Protein AF-S7MKA2-F1 (afdb_monomer_lite)

Sequence (373 aa):
MCNNECDASTPELAHPPELMFDFEGRHPSTFWQSATWKDYPKPLQVNITLSWSKTIELTDNIVITFESGRPDQMILEKSLDYGRTWQPYQYYATDCLDAFHMDPKSVKDLSQHTVLEIICTEEYSTGYMTNSKIIHFEIKDRFAFFAGPWLRNMASLYGQLDTTKKLRDFFTVTDLRIRLLRPAVGEIFVDELHLARYFYAISDIKVHGRCKCNLHATVCVYDNSKLTCECEHNTTGPDCGKCKKNYQGRPWSPGSYLPIPKGTANTCIPSISSIGNTPTTCSFQALRVAFARAFESRQGTPGSKRRQRVEVAVAIGLSDVSEMDGWKVVLGGWVCFCVGVSGVLHGSLTVLLTGHLILPPSPHASSPSISRC

Structure (mmCIF, N/CA/C/O backbone):
data_AF-S7MKA2-F1
#
_entry.id   AF-S7MKA2-F1
#
loop_
_atom_site.group_PDB
_atom_site.id
_atom_site.type_symbol
_atom_site.label_atom_id
_atom_site.label_alt_id
_atom_site.label_comp_id
_atom_site.label_asym_id
_atom_site.label_entity_id
_atom_site.label_seq_id
_atom_site.pdbx_PDB_ins_code
_atom_site.Cartn_x
_atom_site.Cartn_y
_atom_site.Cartn_z
_atom_site.occupancy
_atom_site.B_iso_or_equiv
_atom_site.auth_seq_id
_atom_site.auth_comp_id
_atom_site.auth_asym_id
_atom_site.auth_atom_id
_atom_site.pdbx_PDB_model_num
ATOM 1 N N . MET A 1 1 ? -24.326 8.598 27.299 1.00 34.44 1 MET A N 1
ATOM 2 C CA . MET A 1 1 ? -25.358 8.746 26.251 1.00 34.44 1 MET A CA 1
ATOM 3 C C . MET A 1 1 ? -24.683 8.546 24.905 1.00 34.44 1 MET A C 1
ATOM 5 O O . MET A 1 1 ? -23.840 9.357 24.549 1.00 34.44 1 MET A O 1
ATOM 9 N N . CYS A 1 2 ? -24.990 7.450 24.210 1.00 58.66 2 CYS A N 1
ATOM 10 C CA . CYS A 1 2 ? -24.608 7.218 22.815 1.00 58.66 2 CYS A CA 1
ATOM 11 C C . CYS A 1 2 ? -25.806 7.644 21.955 1.00 58.66 2 CYS A C 1
ATOM 13 O O . CYS A 1 2 ? -26.680 6.827 21.695 1.00 58.66 2 CYS A O 1
ATOM 15 N N . ASN A 1 3 ? -25.900 8.934 21.618 1.00 65.62 3 ASN A N 1
ATOM 16 C CA . ASN A 1 3 ? -27.050 9.500 20.890 1.00 65.62 3 ASN A CA 1
ATOM 17 C C . ASN A 1 3 ? -26.818 9.619 19.376 1.00 65.62 3 ASN A C 1
ATOM 19 O O . ASN A 1 3 ? -27.680 10.135 18.674 1.00 65.62 3 ASN A O 1
ATOM 23 N N . ASN A 1 4 ? -25.661 9.180 18.883 1.00 80.44 4 ASN A N 1
ATOM 24 C CA . ASN A 1 4 ? -25.333 9.261 17.466 1.00 80.44 4 ASN A CA 1
ATOM 25 C C . ASN A 1 4 ? -25.776 7.963 16.784 1.00 80.44 4 ASN A C 1
ATOM 27 O O . ASN A 1 4 ? -25.440 6.872 17.250 1.00 80.44 4 ASN A O 1
ATOM 31 N N . GLU A 1 5 ? -26.526 8.097 15.697 1.00 90.25 5 GLU A N 1
ATOM 32 C CA . GLU A 1 5 ? -27.056 6.998 14.892 1.00 90.25 5 GLU A CA 1
ATOM 33 C C . GLU A 1 5 ? -26.375 6.981 13.519 1.00 90.25 5 GLU A C 1
ATOM 35 O O . GLU A 1 5 ? -25.994 8.028 13.001 1.00 90.25 5 GLU A O 1
ATOM 40 N N . CYS A 1 6 ? -26.207 5.787 12.947 1.00 93.06 6 CYS A N 1
ATOM 41 C CA . CYS A 1 6 ? -25.723 5.593 11.583 1.00 93.06 6 CYS A CA 1
ATOM 42 C C . CYS A 1 6 ? -26.858 4.982 10.761 1.00 93.06 6 CYS A C 1
ATOM 44 O O . CYS A 1 6 ? -27.325 3.884 11.076 1.00 93.06 6 CYS A O 1
ATOM 46 N N . ASP A 1 7 ? -27.287 5.693 9.722 1.00 94.56 7 ASP A N 1
ATOM 47 C CA . ASP A 1 7 ? -28.381 5.292 8.841 1.00 94.56 7 ASP A CA 1
ATOM 48 C C . ASP A 1 7 ? -27.967 5.480 7.380 1.00 94.56 7 ASP A C 1
ATOM 50 O O . ASP A 1 7 ? -27.780 6.594 6.900 1.00 94.56 7 ASP A O 1
ATOM 54 N N . ALA A 1 8 ? -27.851 4.366 6.655 1.00 95.00 8 ALA A N 1
ATOM 55 C CA . ALA A 1 8 ? -27.455 4.359 5.251 1.00 95.00 8 ALA A CA 1
ATOM 56 C C . ALA A 1 8 ? -28.490 5.014 4.318 1.00 95.00 8 ALA A C 1
ATOM 58 O O . ALA A 1 8 ? -28.147 5.364 3.189 1.00 95.00 8 ALA A O 1
ATOM 59 N N . SER A 1 9 ? -29.746 5.162 4.755 1.00 96.00 9 SER A N 1
ATOM 60 C CA . SER A 1 9 ? -30.802 5.804 3.965 1.00 96.00 9 SER A CA 1
ATOM 61 C C . SER A 1 9 ? -30.798 7.331 4.078 1.00 96.00 9 SER A C 1
ATOM 63 O O . SER A 1 9 ? -31.305 8.011 3.183 1.00 96.00 9 SER A O 1
ATOM 65 N N . THR A 1 10 ? -30.168 7.866 5.127 1.00 95.00 10 THR A N 1
ATOM 66 C CA . THR A 1 10 ? -30.084 9.299 5.410 1.00 95.00 10 THR A CA 1
ATOM 67 C C . THR A 1 10 ? -28.660 9.793 5.128 1.00 95.00 10 THR A C 1
ATOM 69 O O . THR A 1 10 ? -27.759 9.495 5.908 1.00 95.00 10 THR A O 1
ATOM 72 N N . PRO A 1 11 ? -28.411 10.578 4.059 1.00 91.56 11 PRO A N 1
ATOM 73 C CA . PRO A 1 11 ? -27.053 10.964 3.651 1.00 91.56 11 PRO A CA 1
ATOM 74 C C . PRO A 1 11 ? -26.203 11.640 4.738 1.00 91.56 11 PRO A C 1
ATOM 76 O O . PRO A 1 11 ? -24.989 11.486 4.741 1.00 91.56 11 PRO A O 1
ATOM 79 N N . GLU A 1 12 ? -26.831 12.369 5.663 1.00 89.25 12 GLU A N 1
ATOM 80 C CA . GLU A 1 12 ? -26.162 13.062 6.777 1.00 89.25 12 GLU A CA 1
ATOM 81 C C . GLU A 1 12 ? -25.710 12.117 7.907 1.00 89.25 12 GLU A C 1
ATOM 83 O O . GLU A 1 12 ? -24.854 12.486 8.706 1.00 89.25 12 GLU A O 1
ATOM 88 N N . LEU A 1 13 ? -26.276 10.907 7.967 1.00 92.69 13 LEU A N 1
ATOM 89 C CA . LEU A 1 13 ? -25.974 9.861 8.953 1.00 92.69 13 LEU A CA 1
ATOM 90 C C . LEU A 1 13 ? -25.264 8.653 8.318 1.00 92.69 13 LEU A C 1
ATOM 92 O O . LEU A 1 13 ? -24.961 7.672 9.001 1.00 92.69 13 LEU A O 1
ATOM 96 N N . ALA A 1 14 ? -25.039 8.692 7.004 1.00 94.81 14 ALA A N 1
ATOM 97 C CA . ALA A 1 14 ? -24.421 7.614 6.257 1.00 94.81 14 ALA A CA 1
ATOM 98 C C . ALA A 1 14 ? -22.892 7.732 6.302 1.00 94.81 14 ALA A C 1
ATOM 100 O O . ALA A 1 14 ? -22.321 8.787 6.031 1.00 94.81 14 ALA A O 1
ATOM 101 N N . HIS A 1 15 ? -22.224 6.606 6.554 1.00 95.94 15 HIS A N 1
ATOM 102 C CA . HIS A 1 15 ? -20.762 6.517 6.631 1.00 95.94 15 HIS A CA 1
ATOM 103 C C . HIS A 1 15 ? -20.188 5.535 5.596 1.00 95.94 15 HIS A C 1
ATOM 105 O O . HIS A 1 15 ? -19.631 4.494 5.970 1.00 95.94 15 HIS A O 1
ATOM 111 N N . PRO A 1 16 ? -20.367 5.795 4.287 1.00 97.25 16 PRO A N 1
ATOM 112 C CA . PRO A 1 16 ? -20.001 4.844 3.251 1.00 97.25 16 PRO A CA 1
ATOM 113 C C . PRO A 1 16 ? -18.480 4.850 2.967 1.00 97.25 16 PRO A C 1
ATOM 115 O O . PRO A 1 16 ? -17.768 5.765 3.391 1.00 97.25 16 PRO A O 1
ATOM 118 N N . PRO A 1 17 ? -17.941 3.819 2.284 1.00 97.38 17 PRO A N 1
ATOM 119 C CA . PRO A 1 17 ? -16.496 3.644 2.098 1.00 97.38 17 PRO A CA 1
ATOM 120 C C . PRO A 1 17 ? -15.795 4.762 1.318 1.00 97.38 17 PRO A C 1
ATOM 122 O O . PRO A 1 17 ? -14.592 4.954 1.484 1.00 97.38 17 PRO A O 1
ATOM 125 N N . GLU A 1 18 ? -16.519 5.501 0.476 1.00 95.56 18 GLU A N 1
ATOM 126 C CA . GLU A 1 18 ? -15.979 6.599 -0.334 1.00 95.56 18 GLU A CA 1
ATOM 127 C C . GLU A 1 18 ? -15.436 7.738 0.534 1.00 95.56 18 GLU A C 1
ATOM 129 O O . GLU A 1 18 ? -14.538 8.459 0.103 1.00 95.56 18 GLU A O 1
ATOM 134 N N . LEU A 1 19 ? -15.933 7.865 1.770 1.00 95.44 19 LEU A N 1
ATOM 135 C CA . LEU A 1 19 ? -15.455 8.857 2.729 1.00 95.44 19 LEU A CA 1
ATOM 136 C C . LEU A 1 19 ? -14.022 8.592 3.210 1.00 95.44 19 LEU A C 1
ATOM 138 O O . LEU A 1 19 ? -13.436 9.482 3.797 1.00 95.44 19 LEU A O 1
ATOM 142 N N . MET A 1 20 ? -13.436 7.416 2.950 1.00 95.94 20 MET A N 1
ATOM 143 C CA . MET A 1 20 ? -12.019 7.156 3.257 1.00 95.94 20 MET A CA 1
ATOM 144 C C . MET A 1 20 ? -11.043 7.801 2.257 1.00 95.94 20 MET A C 1
ATOM 146 O O . MET A 1 20 ? -9.835 7.692 2.457 1.00 95.94 20 MET A O 1
ATOM 150 N N . PHE A 1 21 ? -11.535 8.389 1.159 1.00 94.38 21 PHE A N 1
ATOM 151 C CA . PHE A 1 21 ? -10.711 8.959 0.080 1.00 94.38 21 PHE A CA 1
ATOM 152 C C . PHE A 1 21 ? -11.226 10.318 -0.407 1.00 94.38 21 PHE A C 1
ATOM 154 O O . PHE A 1 21 ? -10.899 10.740 -1.522 1.00 94.38 21 PHE A O 1
ATOM 161 N N . ASP A 1 22 ? -12.097 10.971 0.363 1.00 90.00 22 ASP A N 1
ATOM 162 C CA . ASP A 1 22 ? -12.602 12.286 -0.003 1.00 90.00 22 ASP A CA 1
ATOM 163 C C . ASP A 1 22 ? -11.566 13.386 0.292 1.00 90.00 22 ASP A C 1
ATOM 165 O O . ASP A 1 22 ? -10.435 13.137 0.710 1.00 90.00 22 ASP A O 1
ATOM 169 N N . PHE A 1 23 ? -11.900 14.634 -0.038 1.00 81.50 23 PHE A N 1
ATOM 170 C CA . PHE A 1 23 ? -10.971 15.737 0.185 1.00 81.50 23 PHE A CA 1
ATOM 171 C C . PHE A 1 23 ? -10.850 16.048 1.681 1.00 81.50 23 PHE A C 1
ATOM 173 O O . PHE A 1 23 ? -11.814 16.482 2.315 1.00 81.50 23 PHE A O 1
ATOM 180 N N . GLU A 1 24 ? -9.633 15.898 2.204 1.00 66.94 24 GLU A N 1
ATOM 181 C CA . GLU A 1 24 ? -9.275 16.229 3.582 1.00 66.94 24 GLU A CA 1
ATOM 182 C C . GLU A 1 24 ? -9.545 17.713 3.914 1.00 66.94 24 GLU A C 1
ATOM 184 O O . GLU A 1 24 ? -9.467 18.596 3.055 1.00 66.94 24 GLU A O 1
ATOM 189 N N . GLY A 1 25 ? -9.837 18.005 5.186 1.00 62.88 25 GLY A N 1
ATOM 190 C CA . GLY A 1 25 ? -10.046 19.373 5.681 1.00 62.88 25 GLY A CA 1
ATOM 191 C C . GLY A 1 25 ? -11.505 19.834 5.712 1.00 62.88 25 GLY A C 1
ATOM 192 O O . GLY A 1 25 ? -11.769 21.010 5.969 1.00 62.88 25 GLY A O 1
ATOM 193 N N . ARG A 1 26 ? -12.469 18.931 5.487 1.00 64.94 26 ARG A N 1
ATOM 194 C CA . ARG A 1 26 ? -13.874 19.205 5.814 1.00 64.94 26 ARG A CA 1
ATOM 195 C C . ARG A 1 26 ? -14.071 19.316 7.326 1.00 64.94 26 ARG A C 1
ATOM 197 O O . ARG A 1 26 ? -13.487 18.575 8.115 1.00 64.94 26 ARG A O 1
ATOM 204 N N . HIS A 1 27 ? -14.931 20.254 7.707 1.00 66.31 27 HIS A N 1
ATOM 205 C CA . HIS A 1 27 ? -15.411 20.426 9.070 1.00 66.31 27 HIS A CA 1
ATOM 206 C C . HIS A 1 27 ? -16.945 20.357 9.054 1.00 66.31 27 HIS A C 1
ATOM 208 O O . HIS A 1 27 ? -17.563 21.257 8.476 1.00 66.31 27 HIS A O 1
ATOM 214 N N . PRO A 1 28 ? -17.569 19.328 9.661 1.00 74.50 28 PRO A N 1
ATOM 215 C CA . PRO A 1 28 ? -16.961 18.214 10.413 1.00 74.50 28 PRO A CA 1
ATOM 216 C C . PRO A 1 28 ? -16.182 17.215 9.531 1.00 74.50 28 PRO A C 1
ATOM 218 O O . PRO A 1 28 ? -16.352 17.211 8.311 1.00 74.50 28 PRO A O 1
ATOM 221 N N . SER A 1 29 ? -15.322 16.393 10.151 1.00 82.44 29 SER A N 1
ATOM 222 C CA . SER A 1 29 ? -14.618 15.301 9.464 1.00 82.44 29 SER A CA 1
ATOM 223 C C . SER A 1 29 ? -15.613 14.254 8.967 1.00 82.44 29 SER A C 1
ATOM 225 O O . SER A 1 29 ? -16.552 13.874 9.667 1.00 82.44 29 SER A O 1
ATOM 227 N N . THR A 1 30 ? -15.398 13.787 7.746 1.00 91.88 30 THR A N 1
ATOM 228 C CA . THR A 1 30 ? -16.077 12.640 7.146 1.00 91.88 30 THR A CA 1
ATOM 229 C C . THR A 1 30 ? -15.301 11.367 7.474 1.00 91.88 30 THR A C 1
ATOM 231 O O . THR A 1 30 ? -14.094 11.404 7.711 1.00 91.88 30 THR A O 1
ATOM 234 N N . PHE A 1 31 ? -16.002 10.239 7.571 1.00 94.88 31 PHE A N 1
ATOM 235 C CA . PHE A 1 31 ? -15.385 8.944 7.845 1.00 94.88 31 PHE A CA 1
ATOM 236 C C . PHE A 1 31 ? -16.309 7.801 7.441 1.00 94.88 31 PHE A C 1
ATOM 238 O O . PHE A 1 31 ? -17.531 7.894 7.573 1.00 94.88 31 PHE A O 1
ATOM 245 N N . TRP A 1 32 ? -15.713 6.699 6.998 1.00 97.44 32 TRP A N 1
ATOM 246 C CA . TRP A 1 32 ? -16.384 5.406 6.925 1.00 97.44 32 TRP A CA 1
ATOM 247 C C . TRP A 1 32 ? -16.530 4.816 8.329 1.00 97.44 32 TRP A C 1
ATOM 249 O O . TRP A 1 32 ? -15.648 5.011 9.166 1.00 97.44 32 TRP A O 1
ATOM 259 N N . GLN A 1 33 ? -17.596 4.050 8.577 1.00 97.12 33 GLN A N 1
ATOM 260 C CA . GLN A 1 33 ? -17.825 3.377 9.856 1.00 97.12 33 GLN A CA 1
ATOM 261 C C . GLN A 1 33 ? -18.288 1.926 9.662 1.00 97.12 33 GLN A C 1
ATOM 263 O O . GLN A 1 33 ? -19.141 1.633 8.824 1.00 97.12 33 GLN A O 1
ATOM 268 N N . SER A 1 34 ? -17.764 1.007 10.477 1.00 97.81 34 SER A N 1
ATOM 269 C CA . SER A 1 34 ? -18.253 -0.371 10.556 1.00 97.81 34 SER A CA 1
ATOM 270 C C . SER A 1 34 ? -19.529 -0.486 11.397 1.00 97.81 34 SER A C 1
ATOM 272 O O . SER A 1 34 ? -19.877 0.394 12.187 1.00 97.81 34 SER A O 1
ATOM 274 N N . ALA A 1 35 ? -20.187 -1.644 11.318 1.00 96.31 35 ALA A N 1
ATOM 275 C CA . ALA A 1 35 ? -21.123 -2.048 12.363 1.00 96.31 35 ALA A CA 1
ATOM 276 C C . ALA A 1 35 ? -20.405 -2.152 13.723 1.00 96.31 35 ALA A C 1
ATOM 278 O O . ALA A 1 35 ? -19.193 -2.391 13.784 1.00 96.31 35 ALA A O 1
ATOM 279 N N . THR A 1 36 ? -21.157 -1.977 14.809 1.00 95.62 36 THR A N 1
ATOM 280 C CA . THR A 1 36 ? -20.648 -2.163 16.173 1.00 95.62 36 THR A CA 1
ATOM 281 C C . THR A 1 36 ? -20.483 -3.646 16.512 1.00 95.62 36 THR A C 1
ATOM 283 O O . THR A 1 36 ? -21.066 -4.513 15.857 1.00 95.62 36 THR A O 1
ATOM 286 N N . TRP A 1 37 ? -19.706 -3.961 17.550 1.00 96.06 37 TRP A N 1
ATOM 287 C CA . TRP A 1 37 ? -19.345 -5.331 17.935 1.00 96.06 37 TRP A CA 1
ATOM 288 C C . TRP A 1 37 ? -20.472 -6.103 18.657 1.00 96.06 37 TRP A C 1
ATOM 290 O O . TRP A 1 37 ? -20.253 -6.732 19.688 1.00 96.06 37 TRP A O 1
ATOM 300 N N . LYS A 1 38 ? -21.700 -6.068 18.127 1.00 93.75 38 LYS A N 1
ATOM 301 C CA . LYS A 1 38 ? -22.885 -6.701 18.740 1.00 93.75 38 LYS A CA 1
ATOM 302 C C . LYS A 1 38 ? -22.790 -8.227 18.849 1.00 93.75 38 LYS A C 1
ATOM 304 O O . LYS A 1 38 ? -23.380 -8.794 19.758 1.00 93.75 38 LYS A O 1
ATOM 309 N N . ASP A 1 39 ? -22.035 -8.868 17.958 1.00 94.88 39 ASP A N 1
ATOM 310 C CA . ASP A 1 39 ? -21.893 -10.332 17.893 1.00 94.88 39 ASP A CA 1
ATOM 311 C C . ASP A 1 39 ? -20.802 -10.890 18.831 1.00 94.88 39 ASP A C 1
ATOM 313 O O . ASP A 1 39 ? -20.380 -12.040 18.684 1.00 94.88 39 ASP A O 1
ATOM 317 N N . TYR A 1 40 ? -20.295 -10.088 19.772 1.00 93.94 40 TYR A N 1
ATOM 318 C CA . TYR A 1 40 ? -19.315 -10.540 20.762 1.00 93.94 40 TYR A CA 1
ATOM 319 C C . TYR A 1 40 ? -19.803 -11.824 21.476 1.00 93.94 40 TYR A C 1
ATOM 321 O O . TYR A 1 40 ? -20.979 -11.902 21.836 1.00 93.94 40 TYR A O 1
ATOM 329 N N . PRO A 1 41 ? -18.950 -12.855 21.671 1.00 94.69 41 PRO A N 1
ATOM 330 C CA . PRO A 1 41 ? -17.485 -12.867 21.554 1.00 94.69 41 PRO A CA 1
ATOM 331 C C . PRO A 1 41 ? -16.927 -13.182 20.156 1.00 94.69 41 PRO A C 1
ATOM 333 O O . PRO A 1 41 ? -15.714 -13.333 20.004 1.00 94.69 41 PRO A O 1
ATOM 336 N N . LYS A 1 42 ? -17.760 -13.290 19.110 1.00 96.62 42 LYS A N 1
ATOM 337 C CA . LYS A 1 42 ? -17.259 -13.503 17.742 1.00 96.62 42 LYS A CA 1
ATOM 338 C C . LYS A 1 42 ? -16.402 -12.299 17.321 1.00 96.62 42 LYS A C 1
ATOM 340 O O . LYS A 1 42 ? -16.915 -11.187 17.386 1.00 96.62 42 LYS A O 1
ATOM 345 N N . PRO A 1 43 ? -15.149 -12.469 16.861 1.00 95.19 43 PRO A N 1
ATOM 346 C CA . PRO A 1 43 ? -14.282 -11.342 16.505 1.00 95.19 43 PRO A CA 1
ATOM 347 C C . PRO A 1 43 ? -14.894 -10.409 15.450 1.00 95.19 43 PRO A C 1
ATOM 349 O O . PRO A 1 43 ? -15.378 -10.876 14.415 1.00 95.19 43 PRO A O 1
ATOM 352 N N . LEU A 1 44 ? -14.831 -9.093 15.684 1.00 97.06 44 LEU A N 1
ATOM 353 C CA . LEU A 1 44 ? -15.213 -8.077 14.699 1.00 97.06 44 LEU A CA 1
ATOM 354 C C . LEU A 1 44 ? -14.081 -7.911 13.678 1.00 97.06 44 LEU A C 1
ATOM 356 O O . LEU A 1 44 ? -13.226 -7.046 13.823 1.00 97.06 44 LEU A O 1
ATOM 360 N N . GLN A 1 45 ? -14.067 -8.763 12.655 1.00 97.94 45 GLN A N 1
ATOM 361 C CA . GLN A 1 45 ? -13.063 -8.716 11.591 1.00 97.94 45 GLN A CA 1
ATOM 362 C C . GLN A 1 45 ? -13.585 -7.955 10.373 1.00 97.94 45 GLN A C 1
ATOM 364 O O . GLN A 1 45 ? -14.660 -8.266 9.859 1.00 97.94 45 GLN A O 1
ATOM 369 N N . VAL A 1 46 ? -12.806 -6.992 9.879 1.00 98.50 46 VAL A N 1
ATOM 370 C CA . VAL A 1 46 ? -13.138 -6.204 8.684 1.00 98.50 46 VAL A CA 1
ATOM 371 C C . VAL A 1 46 ? -11.935 -6.139 7.750 1.00 98.50 46 VAL A C 1
ATOM 373 O O . VAL A 1 46 ? -10.816 -5.860 8.174 1.00 98.50 46 VAL A O 1
ATOM 376 N N . ASN A 1 47 ? -12.174 -6.365 6.458 1.00 98.44 47 ASN A N 1
ATOM 377 C CA . ASN A 1 47 ? -11.154 -6.258 5.422 1.00 98.44 47 ASN A CA 1
ATOM 378 C C . ASN A 1 47 ? -11.479 -5.085 4.498 1.00 98.44 47 ASN A C 1
ATOM 380 O O . ASN A 1 47 ? -12.556 -5.052 3.905 1.00 98.44 47 ASN A O 1
ATOM 384 N N . ILE A 1 48 ? -10.526 -4.174 4.328 1.00 98.62 48 ILE A N 1
ATOM 385 C CA . ILE A 1 48 ? -10.606 -3.076 3.360 1.00 98.62 48 ILE A CA 1
ATOM 386 C C . ILE A 1 48 ? -9.565 -3.350 2.284 1.00 98.62 48 ILE A C 1
ATOM 388 O O . ILE A 1 48 ? -8.378 -3.472 2.587 1.00 98.62 48 ILE A O 1
ATOM 392 N N . THR A 1 49 ? -10.003 -3.486 1.035 1.00 98.50 49 THR A N 1
ATOM 393 C CA . THR A 1 49 ? -9.128 -3.796 -0.101 1.00 98.50 49 THR A CA 1
ATOM 394 C C . THR A 1 49 ? -9.054 -2.613 -1.052 1.00 98.50 49 THR A C 1
ATOM 396 O O . THR A 1 49 ? -10.076 -2.126 -1.525 1.00 98.50 49 THR A O 1
ATOM 399 N N . LEU A 1 50 ? -7.830 -2.170 -1.330 1.00 98.00 50 LEU A N 1
ATOM 400 C CA . LEU A 1 50 ? -7.512 -1.092 -2.258 1.00 98.00 50 LEU A CA 1
ATOM 401 C C . LEU A 1 50 ? -6.913 -1.720 -3.510 1.00 98.00 50 LEU A C 1
ATOM 403 O O . LEU A 1 50 ? -5.821 -2.283 -3.439 1.00 98.00 50 LEU A O 1
ATOM 407 N N . SER A 1 51 ? -7.618 -1.636 -4.636 1.00 96.81 51 SER A N 1
ATOM 408 C CA . SER A 1 51 ? -7.230 -2.291 -5.887 1.00 96.81 51 SER A CA 1
ATOM 409 C C . SER A 1 51 ? -7.014 -1.270 -6.993 1.00 96.81 51 SER A C 1
ATOM 411 O O . SER A 1 51 ? -7.937 -0.556 -7.374 1.00 96.81 51 SER A O 1
ATOM 413 N N . TRP A 1 52 ? -5.808 -1.237 -7.566 1.00 95.31 52 TRP A N 1
ATOM 414 C CA . TRP A 1 52 ? -5.479 -0.297 -8.648 1.00 95.31 52 TRP A CA 1
ATOM 415 C C . TRP A 1 52 ? -5.622 -0.899 -10.046 1.00 95.31 52 TRP A C 1
ATOM 417 O O . TRP A 1 52 ? -5.547 -0.174 -11.036 1.00 95.31 52 TRP A O 1
ATOM 427 N N . SER A 1 53 ? -5.765 -2.227 -10.164 1.00 93.50 53 SER A N 1
ATOM 428 C CA . SER A 1 53 ? -5.732 -2.944 -11.457 1.00 93.50 53 SER A CA 1
ATOM 429 C C . SER A 1 53 ? -4.510 -2.592 -12.329 1.00 93.50 53 SER A C 1
ATOM 431 O O . SER A 1 53 ? -4.511 -2.751 -13.555 1.00 93.50 53 SER A O 1
ATOM 433 N N . LYS A 1 54 ? -3.447 -2.111 -11.678 1.00 96.12 54 LYS A N 1
ATOM 434 C CA . LYS A 1 54 ? -2.203 -1.611 -12.251 1.00 96.12 54 LYS A CA 1
ATOM 435 C C . LYS A 1 54 ? -1.110 -1.737 -11.201 1.00 96.12 54 LYS A C 1
ATOM 437 O O . LYS A 1 54 ? -1.358 -1.584 -10.011 1.00 96.12 54 LYS A O 1
ATOM 442 N N . THR A 1 55 ? 0.109 -2.000 -11.647 1.00 97.81 55 THR A N 1
ATOM 443 C CA . THR A 1 55 ? 1.261 -2.055 -10.756 1.00 97.81 55 THR A CA 1
ATOM 444 C C . THR A 1 55 ? 1.765 -0.641 -10.452 1.00 97.81 55 THR A C 1
ATOM 446 O O . THR A 1 55 ? 2.075 0.126 -11.375 1.00 97.81 55 THR A O 1
ATOM 449 N N . ILE A 1 56 ? 1.842 -0.316 -9.162 1.00 97.94 56 ILE A N 1
ATOM 450 C CA . ILE A 1 56 ? 2.228 0.976 -8.584 1.00 97.94 56 ILE A CA 1
ATOM 451 C C . ILE A 1 56 ? 3.508 0.798 -7.759 1.00 97.94 56 ILE A C 1
ATOM 453 O O . ILE A 1 56 ? 3.683 -0.212 -7.083 1.00 97.94 56 ILE A O 1
ATOM 457 N N . GLU A 1 57 ? 4.412 1.770 -7.825 1.00 97.62 57 GLU A N 1
ATOM 458 C CA . GLU A 1 57 ? 5.597 1.883 -6.972 1.00 97.62 57 GLU A CA 1
ATOM 459 C C . GLU A 1 57 ? 5.352 3.010 -5.964 1.00 97.62 57 GLU A C 1
ATOM 461 O O . GLU A 1 57 ? 5.166 4.164 -6.354 1.00 97.62 57 GLU A O 1
ATOM 466 N N . LEU A 1 58 ? 5.307 2.669 -4.678 1.00 98.19 58 LEU A N 1
ATOM 467 C CA . LEU A 1 58 ? 5.027 3.602 -3.589 1.00 98.19 58 LEU A CA 1
ATOM 468 C C . LEU A 1 58 ? 6.194 4.576 -3.386 1.00 98.19 58 LEU A C 1
ATOM 470 O O . LEU A 1 58 ? 7.361 4.198 -3.512 1.00 98.19 58 LEU A O 1
ATOM 474 N N . THR A 1 59 ? 5.876 5.832 -3.074 1.00 96.12 59 THR A N 1
ATOM 475 C CA . THR A 1 59 ? 6.865 6.923 -2.986 1.00 96.12 59 THR A CA 1
ATOM 476 C C . THR A 1 59 ? 6.833 7.693 -1.670 1.00 96.12 59 THR A C 1
ATOM 478 O O . THR A 1 59 ? 7.807 8.371 -1.354 1.00 96.12 59 THR A O 1
ATOM 481 N N . ASP A 1 60 ? 5.745 7.598 -0.909 1.00 97.12 60 ASP A N 1
ATOM 482 C CA . ASP A 1 60 ? 5.601 8.209 0.417 1.00 97.12 60 ASP A CA 1
ATOM 483 C C . ASP A 1 60 ? 4.960 7.199 1.381 1.00 97.12 60 ASP A C 1
ATOM 485 O O . ASP A 1 60 ? 4.518 6.131 0.955 1.00 97.12 60 ASP A O 1
ATOM 489 N N . ASN A 1 61 ? 4.931 7.522 2.672 1.00 97.50 61 ASN A N 1
ATOM 490 C CA . ASN A 1 61 ? 4.313 6.702 3.707 1.00 97.50 61 ASN A CA 1
ATOM 491 C C . ASN A 1 61 ? 2.839 6.431 3.377 1.00 97.50 61 ASN A C 1
ATOM 493 O O . ASN A 1 61 ? 2.130 7.315 2.888 1.00 97.50 61 ASN A O 1
ATOM 497 N N . ILE A 1 62 ? 2.367 5.225 3.701 1.00 98.38 62 ILE A N 1
ATOM 498 C CA . ILE A 1 62 ? 0.923 4.973 3.751 1.00 98.38 62 ILE A CA 1
ATOM 499 C C . ILE A 1 62 ? 0.437 5.506 5.095 1.00 98.38 62 ILE A C 1
ATOM 501 O O . ILE A 1 62 ? 1.029 5.195 6.132 1.00 98.38 62 ILE A O 1
ATOM 505 N N . VAL A 1 63 ? -0.606 6.328 5.069 1.00 97.31 63 VAL A N 1
ATOM 506 C CA . VAL A 1 63 ? -1.172 6.953 6.268 1.00 97.31 63 VAL A CA 1
ATOM 507 C C . VAL A 1 63 ? -2.639 6.579 6.359 1.00 97.31 63 VAL A C 1
ATOM 509 O O . VAL A 1 63 ? -3.378 6.773 5.398 1.00 97.31 63 VAL A O 1
ATOM 512 N N . ILE A 1 64 ? -3.044 6.031 7.501 1.00 97.31 64 ILE A N 1
ATOM 513 C CA . ILE A 1 64 ? -4.431 5.664 7.787 1.00 97.31 64 ILE A CA 1
ATOM 514 C C . ILE A 1 64 ? -4.865 6.463 9.012 1.00 97.31 64 ILE A C 1
ATOM 516 O O . ILE A 1 64 ? -4.297 6.302 10.096 1.00 97.31 64 ILE A O 1
ATOM 520 N N . THR A 1 65 ? -5.863 7.318 8.835 1.00 94.94 65 THR A N 1
ATOM 521 C CA . THR A 1 65 ? -6.414 8.172 9.887 1.00 94.94 65 THR A CA 1
ATOM 522 C C . THR A 1 65 ? -7.739 7.591 10.353 1.00 94.94 65 THR A C 1
ATOM 524 O O . THR A 1 65 ? -8.682 7.477 9.574 1.00 94.94 65 THR A O 1
ATOM 527 N N . PHE A 1 66 ? -7.818 7.218 11.624 1.00 94.31 66 PHE A N 1
ATOM 528 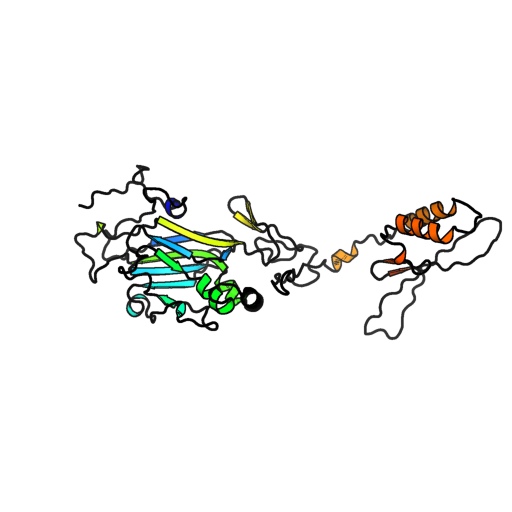C CA . PHE A 1 66 ? -9.029 6.707 12.252 1.00 94.31 66 PHE A CA 1
ATOM 529 C C . PHE A 1 66 ? -9.841 7.845 12.873 1.00 94.31 66 PHE A C 1
ATOM 531 O O . PHE A 1 66 ? -9.276 8.752 13.472 1.00 94.31 66 PHE A O 1
ATOM 538 N N . GLU A 1 67 ? -11.169 7.779 12.794 1.00 92.00 67 GLU A N 1
ATOM 539 C CA . GLU A 1 67 ? -12.042 8.607 13.636 1.00 92.00 67 GLU A CA 1
ATOM 540 C C . GLU A 1 67 ? -12.266 7.927 14.995 1.00 92.00 67 GLU A C 1
ATOM 542 O O . GLU A 1 67 ? -12.279 8.591 16.037 1.00 92.00 67 GLU A O 1
ATOM 547 N N . SER A 1 68 ? -12.390 6.594 14.986 1.00 92.00 68 SER A N 1
ATOM 548 C CA . SER A 1 68 ? -12.441 5.759 16.187 1.00 92.00 68 SER A CA 1
ATOM 549 C C . SER A 1 68 ? -11.064 5.663 16.856 1.00 92.00 68 SER A C 1
ATOM 551 O O . SER A 1 68 ? -10.067 6.204 16.376 1.00 92.00 68 SER A O 1
ATOM 553 N N . GLY A 1 69 ? -10.974 4.912 17.957 1.00 91.25 69 GLY A N 1
ATOM 554 C CA . GLY A 1 69 ? -9.674 4.435 18.427 1.00 91.25 69 GLY A CA 1
ATOM 555 C C . GLY A 1 69 ? -8.984 3.571 17.362 1.00 91.25 69 GLY A C 1
ATOM 556 O O . GLY A 1 69 ? -9.650 2.926 16.542 1.00 91.25 69 GLY A O 1
ATOM 557 N N . ARG A 1 70 ? -7.648 3.561 17.381 1.00 94.00 70 ARG A N 1
ATOM 558 C CA . ARG A 1 70 ? -6.834 2.702 16.510 1.00 94.00 70 ARG A CA 1
ATOM 559 C C . ARG A 1 70 ? -7.005 1.229 16.912 1.00 94.00 70 ARG A C 1
ATOM 561 O O . ARG A 1 70 ? -7.135 0.961 18.103 1.00 94.00 70 ARG A O 1
ATOM 568 N N . PRO A 1 71 ? -7.015 0.282 15.961 1.00 95.25 71 PRO A N 1
ATOM 569 C CA . PRO A 1 71 ? -7.226 -1.131 16.256 1.00 95.25 71 PRO A CA 1
ATOM 570 C C . PRO A 1 71 ? -6.210 -1.696 17.253 1.00 95.25 71 PRO A C 1
ATOM 572 O O . PRO A 1 71 ? -5.006 -1.448 17.126 1.00 95.25 71 PRO A O 1
ATOM 575 N N . ASP A 1 72 ? -6.689 -2.546 18.163 1.00 94.56 72 ASP A N 1
ATOM 576 C CA . ASP A 1 72 ? -5.818 -3.325 19.045 1.00 94.56 72 ASP A CA 1
ATOM 577 C C . ASP A 1 72 ? -5.012 -4.366 18.256 1.00 94.56 72 ASP A C 1
ATOM 579 O O . ASP A 1 72 ? -3.917 -4.735 18.665 1.00 94.56 72 ASP A O 1
ATOM 583 N N . GLN A 1 73 ? -5.554 -4.850 17.129 1.00 97.00 73 GLN A N 1
ATOM 584 C CA . GLN A 1 73 ? -4.886 -5.780 16.214 1.00 97.00 73 GLN A CA 1
ATOM 585 C C . GLN A 1 73 ? -5.252 -5.461 14.758 1.00 97.00 73 GLN A C 1
ATOM 587 O O . GLN A 1 73 ? -6.432 -5.462 14.380 1.00 97.00 73 GLN A O 1
ATOM 592 N N . MET A 1 74 ? -4.238 -5.227 13.924 1.00 98.25 74 MET A N 1
ATOM 593 C CA . MET A 1 74 ? -4.372 -4.956 12.492 1.00 98.25 74 MET A CA 1
ATOM 594 C C . MET A 1 74 ? -3.186 -5.522 11.701 1.00 98.25 74 MET A C 1
ATOM 596 O O . MET A 1 74 ? -2.047 -5.517 12.162 1.00 98.25 74 MET A O 1
ATOM 600 N N . ILE A 1 75 ? -3.443 -5.963 10.470 1.00 98.75 75 ILE A N 1
ATOM 601 C CA . ILE A 1 75 ? -2.403 -6.353 9.510 1.00 98.75 75 ILE A CA 1
ATOM 602 C C . ILE A 1 75 ? -2.561 -5.506 8.250 1.00 98.75 75 ILE A C 1
ATOM 604 O O . ILE A 1 75 ? -3.644 -5.466 7.662 1.00 98.75 75 ILE A O 1
ATOM 608 N N . LEU A 1 76 ? -1.481 -4.862 7.810 1.00 98.88 76 LEU A N 1
ATOM 609 C CA . LEU A 1 76 ? -1.385 -4.332 6.455 1.00 98.88 76 LEU A CA 1
ATOM 610 C C . LEU A 1 76 ? -0.778 -5.412 5.565 1.00 98.88 76 LEU A C 1
ATOM 612 O O . LEU A 1 76 ? 0.317 -5.899 5.832 1.00 98.88 76 LEU A O 1
ATOM 616 N N . GLU A 1 77 ? -1.470 -5.775 4.497 1.00 98.81 77 GLU A N 1
ATOM 617 C CA . GLU A 1 77 ? -1.023 -6.743 3.503 1.00 98.81 77 GLU A CA 1
ATOM 618 C C . GLU A 1 77 ? -0.921 -6.085 2.129 1.00 98.81 77 GLU A C 1
ATOM 620 O O . GLU A 1 77 ? -1.594 -5.095 1.830 1.00 98.81 77 GLU A O 1
ATOM 625 N N . LYS A 1 78 ? -0.109 -6.682 1.261 1.00 98.50 78 LYS A N 1
ATOM 626 C CA . LYS A 1 78 ? 0.014 -6.276 -0.135 1.00 98.50 78 LYS A CA 1
ATOM 627 C C . LYS A 1 78 ? -0.099 -7.455 -1.089 1.00 98.50 78 LYS A C 1
ATOM 629 O O . LYS A 1 78 ? 0.217 -8.593 -0.738 1.00 98.50 78 LYS A O 1
ATOM 634 N N . SER A 1 79 ? -0.478 -7.149 -2.321 1.00 98.56 79 SER A N 1
ATOM 635 C CA . SER A 1 79 ? -0.431 -8.065 -3.456 1.00 98.56 79 SER A CA 1
ATOM 636 C C . SER A 1 79 ? 0.493 -7.525 -4.550 1.00 98.56 79 SER A C 1
ATOM 638 O O . SER A 1 79 ? 0.690 -6.315 -4.689 1.00 98.56 79 SER A O 1
ATOM 640 N N . LEU A 1 80 ? 1.078 -8.443 -5.318 1.00 97.38 80 LEU A N 1
ATOM 641 C CA . LEU A 1 80 ? 1.882 -8.161 -6.513 1.00 97.38 80 LEU A CA 1
ATOM 642 C C . LEU A 1 80 ? 1.268 -8.773 -7.783 1.00 97.38 80 LEU A C 1
ATOM 644 O O . LEU A 1 80 ? 1.822 -8.608 -8.870 1.00 97.38 80 LEU A O 1
ATOM 648 N N . ASP A 1 81 ? 0.166 -9.510 -7.648 1.00 96.94 81 ASP A N 1
ATOM 649 C CA . ASP A 1 81 ? -0.429 -10.347 -8.688 1.00 96.94 81 ASP A CA 1
ATOM 650 C C . ASP A 1 81 ? -1.944 -10.131 -8.821 1.00 96.94 81 ASP A C 1
ATOM 652 O O . ASP A 1 81 ? -2.683 -11.046 -9.193 1.00 96.94 81 ASP A O 1
ATOM 656 N N . TYR A 1 82 ? -2.382 -8.889 -8.592 1.00 97.00 82 TYR A N 1
ATOM 657 C CA . TYR A 1 82 ? -3.763 -8.431 -8.759 1.00 97.00 82 TYR A CA 1
ATOM 658 C C . TYR A 1 82 ? -4.741 -9.142 -7.809 1.00 97.00 82 TYR A C 1
ATOM 660 O O . TYR A 1 82 ? -5.775 -9.660 -8.231 1.00 97.00 82 TYR A O 1
ATOM 668 N N . GLY A 1 83 ? -4.363 -9.233 -6.531 1.00 97.12 83 GLY A N 1
ATOM 669 C CA . GLY A 1 83 ? -5.193 -9.760 -5.448 1.00 97.12 83 GLY A CA 1
ATOM 670 C C . GLY A 1 83 ? -5.271 -11.286 -5.368 1.00 97.12 83 GLY A C 1
ATOM 671 O O . GLY A 1 83 ? -6.030 -11.808 -4.548 1.00 97.12 83 GLY A O 1
ATOM 672 N N . ARG A 1 84 ? -4.499 -12.018 -6.187 1.00 97.81 84 ARG A N 1
ATOM 673 C CA . ARG A 1 84 ? -4.494 -13.493 -6.184 1.00 97.81 84 ARG A CA 1
ATOM 674 C C . ARG A 1 84 ? -3.778 -14.048 -4.963 1.00 97.81 84 ARG A C 1
ATOM 676 O O . ARG A 1 84 ? -4.274 -14.979 -4.334 1.00 97.81 84 ARG A O 1
ATOM 683 N N . THR A 1 85 ? -2.628 -13.475 -4.626 1.00 98.06 85 THR A N 1
ATOM 684 C CA . THR A 1 85 ? -1.883 -13.793 -3.413 1.00 98.06 85 THR A CA 1
ATOM 685 C C . THR A 1 85 ? -1.662 -12.540 -2.578 1.00 98.06 85 THR A C 1
ATOM 687 O O . THR A 1 85 ? -1.577 -11.419 -3.086 1.00 98.06 85 THR A O 1
ATOM 690 N N . TRP A 1 86 ? -1.594 -12.752 -1.267 1.00 98.38 86 TRP A N 1
ATOM 691 C CA . TRP A 1 86 ? -1.463 -11.705 -0.265 1.00 98.38 86 TRP A CA 1
ATOM 692 C C . TRP A 1 86 ? -0.272 -12.021 0.623 1.00 98.38 86 TRP A C 1
ATOM 694 O O . TRP A 1 86 ? -0.096 -13.162 1.050 1.00 98.38 86 TRP A O 1
ATOM 704 N N . GLN A 1 87 ? 0.552 -11.012 0.875 1.00 98.06 87 GLN A N 1
ATOM 705 C CA . GLN A 1 87 ? 1.724 -11.110 1.736 1.00 98.06 87 GLN A CA 1
ATOM 706 C C . GLN A 1 87 ? 1.634 -10.032 2.818 1.00 98.06 87 GLN A C 1
ATOM 708 O O . GLN A 1 87 ? 1.217 -8.910 2.509 1.00 98.06 87 GLN A O 1
ATOM 713 N N . PRO A 1 88 ? 2.022 -10.338 4.067 1.00 98.38 88 PRO A N 1
ATOM 714 C CA . PRO A 1 88 ? 2.041 -9.342 5.125 1.00 98.38 88 PRO A CA 1
ATOM 715 C C . PRO A 1 88 ? 3.065 -8.257 4.796 1.00 98.38 88 PRO A C 1
ATOM 717 O O . PRO A 1 88 ? 4.158 -8.541 4.303 1.00 98.38 88 PRO A O 1
ATOM 720 N N . TYR A 1 89 ? 2.685 -7.013 5.059 1.00 98.44 89 TYR A N 1
ATOM 721 C CA . TYR A 1 89 ? 3.508 -5.834 4.831 1.00 98.44 89 TYR A CA 1
ATOM 722 C C . TYR A 1 89 ? 3.976 -5.215 6.154 1.00 98.44 89 TYR A C 1
ATOM 724 O O . TYR A 1 89 ? 5.146 -4.859 6.271 1.00 98.44 89 TYR A O 1
ATOM 732 N N . GLN A 1 90 ? 3.092 -5.155 7.158 1.00 98.69 90 GLN A N 1
ATOM 733 C CA . GLN A 1 90 ? 3.415 -4.803 8.546 1.00 98.69 90 GLN A CA 1
ATOM 734 C C . GLN A 1 90 ? 2.292 -5.266 9.486 1.00 98.69 90 GLN A C 1
ATOM 736 O O . GLN A 1 90 ? 1.119 -5.258 9.100 1.00 98.69 90 GLN A O 1
ATOM 741 N N . TYR A 1 91 ? 2.652 -5.658 10.708 1.00 98.75 91 TYR A N 1
ATOM 742 C CA . TYR A 1 91 ? 1.710 -6.004 11.773 1.00 98.75 91 TYR A CA 1
ATOM 743 C C . TYR A 1 91 ? 1.631 -4.870 12.797 1.00 98.75 91 TYR A C 1
ATOM 745 O O . TYR A 1 91 ? 2.642 -4.240 13.111 1.00 98.75 91 TYR A O 1
ATOM 753 N N . TYR A 1 92 ? 0.434 -4.632 13.323 1.00 97.88 92 TYR A N 1
ATOM 754 C CA . TYR A 1 92 ? 0.156 -3.606 14.324 1.00 97.88 92 TYR A CA 1
ATOM 755 C C . TYR A 1 92 ? -0.648 -4.238 15.454 1.00 97.88 92 TYR A C 1
ATOM 757 O O . TYR A 1 92 ? -1.709 -4.817 15.200 1.00 97.88 92 TYR A O 1
ATOM 765 N N . ALA A 1 93 ? -0.145 -4.155 16.681 1.00 96.44 93 ALA A N 1
ATOM 766 C CA . ALA A 1 93 ? -0.828 -4.694 17.849 1.00 96.44 93 ALA A CA 1
ATOM 767 C C . ALA A 1 93 ? -0.561 -3.853 19.098 1.00 96.44 93 ALA A C 1
ATOM 769 O O . ALA A 1 93 ? 0.449 -3.164 19.172 1.00 96.44 93 ALA A O 1
ATOM 770 N N . THR A 1 94 ? -1.436 -3.934 20.101 1.00 93.50 94 THR A N 1
ATOM 771 C CA . THR A 1 94 ? -1.129 -3.447 21.460 1.00 93.50 94 THR A CA 1
ATOM 772 C C . THR A 1 94 ? -0.097 -4.315 22.179 1.00 93.50 94 THR A C 1
ATOM 774 O O . THR A 1 94 ? 0.625 -3.798 23.020 1.00 93.50 94 THR A O 1
ATOM 777 N N . ASP A 1 95 ? -0.065 -5.612 21.861 1.00 94.06 95 ASP A N 1
ATOM 778 C CA . ASP A 1 95 ? 0.903 -6.602 22.345 1.00 94.06 95 ASP A CA 1
ATOM 779 C C . ASP A 1 95 ? 1.251 -7.536 21.175 1.00 94.06 95 ASP A C 1
ATOM 781 O O . ASP A 1 95 ? 0.433 -8.354 20.737 1.00 94.06 95 ASP A O 1
ATOM 785 N N . CYS A 1 96 ? 2.444 -7.364 20.609 1.00 97.12 96 CYS A N 1
ATOM 786 C CA . CYS A 1 96 ? 2.897 -8.117 19.441 1.00 97.12 96 CYS A CA 1
ATOM 787 C C . CYS A 1 96 ? 3.184 -9.595 19.750 1.00 97.12 96 CYS A C 1
ATOM 789 O O . CYS A 1 96 ? 2.990 -10.458 18.880 1.00 97.12 96 CYS A O 1
ATOM 791 N N . LEU A 1 97 ? 3.617 -9.900 20.977 1.00 97.62 97 LEU A N 1
ATOM 792 C CA . LEU A 1 97 ? 3.952 -11.257 21.404 1.00 97.62 97 LEU A CA 1
ATOM 793 C C . LEU A 1 97 ? 2.686 -12.100 21.579 1.00 97.62 97 LEU A C 1
ATOM 795 O O . LEU A 1 97 ? 2.648 -13.249 21.129 1.00 97.62 97 LEU A O 1
ATOM 799 N N . ASP A 1 98 ? 1.645 -11.518 22.172 1.00 95.06 98 ASP A N 1
ATOM 800 C CA . ASP A 1 98 ? 0.339 -12.162 22.324 1.00 95.06 98 ASP A CA 1
ATOM 801 C C . ASP A 1 98 ? -0.395 -12.287 20.979 1.00 95.06 98 ASP A C 1
ATOM 803 O O . ASP A 1 98 ? -0.828 -13.375 20.599 1.00 95.06 98 ASP A O 1
ATOM 807 N N . ALA A 1 99 ? -0.484 -11.194 20.210 1.00 95.94 99 ALA A N 1
ATOM 808 C CA . ALA A 1 99 ? -1.317 -11.143 19.007 1.00 95.94 99 ALA A CA 1
ATOM 809 C C . ALA A 1 99 ? -0.764 -11.951 17.824 1.00 95.94 99 ALA A C 1
ATOM 811 O O . ALA A 1 99 ? -1.527 -12.580 17.086 1.00 95.94 99 ALA A O 1
ATOM 812 N N . PHE A 1 100 ? 0.551 -11.883 17.600 1.00 98.06 100 PHE A N 1
ATOM 813 C CA . PHE A 1 100 ? 1.187 -12.410 16.389 1.00 98.06 100 PHE A CA 1
ATOM 814 C C . PHE A 1 100 ? 2.425 -13.267 16.667 1.00 98.06 100 PHE A C 1
ATOM 816 O O . PHE A 1 100 ? 3.038 -13.752 15.716 1.00 98.06 100 PHE A O 1
ATOM 823 N N . HIS A 1 101 ? 2.787 -13.477 17.938 1.00 98.19 101 HIS A N 1
ATOM 824 C CA . HIS A 1 101 ? 3.999 -14.198 18.341 1.00 98.19 101 HIS A CA 1
ATOM 825 C C . HIS A 1 101 ? 5.274 -13.600 17.730 1.00 98.19 101 HIS A C 1
ATOM 827 O O . HIS A 1 101 ? 6.163 -14.319 17.270 1.00 98.19 101 HIS A O 1
ATOM 833 N N . MET A 1 102 ? 5.344 -12.267 17.702 1.00 98.19 102 MET A N 1
ATOM 834 C CA . MET A 1 102 ? 6.473 -11.503 17.173 1.00 98.19 102 MET A CA 1
ATOM 835 C C . MET A 1 102 ? 7.018 -10.561 18.243 1.00 98.19 102 MET A C 1
ATOM 837 O O . MET A 1 102 ? 6.243 -9.933 18.959 1.00 98.19 102 MET A O 1
ATOM 841 N N . ASP A 1 103 ? 8.340 -10.408 18.310 1.00 97.62 103 ASP A N 1
ATOM 842 C CA . ASP A 1 103 ? 8.943 -9.359 19.133 1.00 97.62 103 ASP A CA 1
ATOM 843 C C . ASP A 1 103 ? 8.550 -7.972 18.590 1.00 97.62 103 ASP A C 1
ATOM 845 O O . ASP A 1 103 ? 8.628 -7.753 17.370 1.00 97.62 103 ASP A O 1
ATOM 849 N N . PRO A 1 104 ? 8.154 -7.022 19.456 1.00 97.06 104 PRO A N 1
ATOM 850 C CA . PRO A 1 104 ? 7.845 -5.667 19.027 1.00 97.06 104 PRO A CA 1
ATOM 851 C C . PRO A 1 104 ? 9.111 -4.958 18.532 1.00 97.06 104 PRO A C 1
ATOM 853 O O . PRO A 1 104 ? 10.156 -4.982 19.184 1.00 97.06 10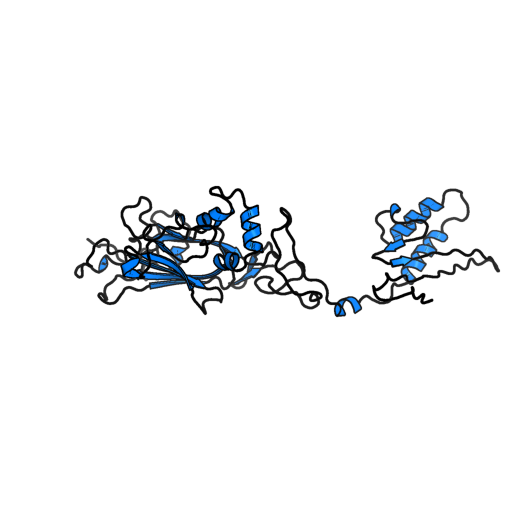4 PRO A O 1
ATOM 856 N N . LYS A 1 105 ? 9.018 -4.312 17.368 1.00 96.62 105 LYS A N 1
ATOM 857 C CA . LYS A 1 105 ? 10.100 -3.529 16.755 1.00 96.62 105 LYS A CA 1
ATOM 858 C C . LYS A 1 105 ? 9.573 -2.227 16.156 1.00 96.62 105 LYS A C 1
ATOM 860 O O . LYS A 1 105 ? 8.422 -2.135 15.725 1.00 96.62 105 LYS A O 1
ATOM 865 N N . SER A 1 106 ? 10.451 -1.236 16.059 1.00 95.44 106 SER A N 1
ATOM 866 C CA . SER A 1 106 ? 10.261 -0.032 15.253 1.00 95.44 106 SER A CA 1
ATOM 867 C C . SER A 1 106 ? 11.009 -0.147 13.926 1.00 95.44 106 SER A C 1
ATOM 869 O O . SER A 1 106 ? 12.034 -0.825 13.824 1.00 95.44 106 SER A O 1
ATOM 871 N N . VAL A 1 107 ? 10.573 0.591 12.901 1.00 96.06 107 VAL A N 1
ATOM 872 C CA . VAL A 1 107 ? 11.370 0.752 11.670 1.00 96.06 107 VAL A CA 1
ATOM 873 C C . VAL A 1 107 ? 12.728 1.390 11.977 1.00 96.06 107 VAL A C 1
ATOM 875 O O . VAL A 1 107 ? 13.702 1.107 11.284 1.00 96.06 107 VAL A O 1
ATOM 878 N N . LYS A 1 108 ? 12.829 2.180 13.054 1.00 92.50 108 LYS A N 1
ATOM 879 C CA . LYS A 1 108 ? 14.088 2.777 13.528 1.00 92.50 108 LYS A CA 1
ATOM 880 C C . LYS A 1 108 ? 15.107 1.744 14.022 1.00 92.50 108 LYS A C 1
ATOM 882 O O . LYS A 1 108 ? 16.298 2.039 13.994 1.00 92.50 108 LYS A O 1
ATOM 887 N N . ASP A 1 109 ? 14.656 0.556 14.424 1.00 94.25 109 ASP A N 1
ATOM 888 C CA . ASP A 1 109 ? 15.519 -0.537 14.893 1.00 94.25 109 ASP A CA 1
ATOM 889 C C . ASP A 1 109 ? 16.059 -1.395 13.737 1.00 94.25 109 ASP A C 1
ATOM 891 O O . ASP A 1 109 ? 16.906 -2.270 13.933 1.00 94.25 109 ASP A O 1
ATOM 895 N N . LEU A 1 110 ? 15.561 -1.173 12.516 1.00 96.12 110 LEU A N 1
ATOM 896 C CA . LEU A 1 110 ? 16.035 -1.873 11.330 1.00 96.12 110 LEU A CA 1
ATOM 897 C C . LEU A 1 110 ? 17.403 -1.349 10.877 1.00 96.12 110 LEU A C 1
ATOM 899 O O . LEU A 1 110 ? 17.905 -0.310 11.299 1.00 96.12 110 LEU A O 1
ATOM 903 N N . SER A 1 111 ? 18.011 -2.098 9.963 1.00 95.38 111 SER A N 1
ATOM 904 C CA . SER A 1 111 ? 19.272 -1.752 9.317 1.00 95.38 111 SER A CA 1
ATOM 905 C C . SER A 1 111 ? 19.114 -1.768 7.800 1.00 95.38 111 SER A C 1
ATOM 907 O O . SER A 1 111 ? 18.148 -2.309 7.258 1.00 95.38 111 SER A O 1
ATOM 909 N N . GLN A 1 112 ? 20.125 -1.275 7.085 1.00 92.25 112 GLN A N 1
ATOM 910 C CA . GLN A 1 112 ? 20.167 -1.348 5.623 1.00 92.25 112 GLN A CA 1
ATOM 911 C C . GLN A 1 112 ? 20.017 -2.790 5.090 1.00 92.25 112 GLN A C 1
ATOM 913 O O . GLN A 1 112 ? 19.424 -3.002 4.034 1.00 92.25 112 GLN A O 1
ATOM 918 N N . HIS A 1 113 ? 20.515 -3.789 5.826 1.00 92.62 113 HIS A N 1
ATOM 919 C CA . HIS A 1 113 ? 20.434 -5.202 5.438 1.00 92.62 113 HIS A CA 1
ATOM 920 C C . HIS A 1 113 ? 19.075 -5.839 5.754 1.00 92.62 113 HIS A C 1
ATOM 922 O O . HIS A 1 113 ? 18.670 -6.779 5.072 1.00 92.62 113 HIS A O 1
ATOM 928 N N . THR A 1 114 ? 18.363 -5.319 6.756 1.00 95.88 114 THR A N 1
ATOM 929 C CA . THR A 1 114 ? 17.059 -5.822 7.217 1.00 95.88 114 THR A CA 1
ATOM 930 C C . THR A 1 114 ? 15.893 -4.925 6.800 1.00 95.88 114 THR A C 1
ATOM 932 O O . THR A 1 114 ? 14.769 -5.116 7.242 1.00 95.88 114 THR A O 1
ATOM 935 N N . VAL A 1 115 ? 16.107 -3.985 5.875 1.00 95.19 115 VAL A N 1
ATOM 936 C CA . VAL A 1 115 ? 15.080 -3.033 5.405 1.00 95.19 115 VAL A CA 1
ATOM 937 C C . VAL A 1 115 ? 13.835 -3.693 4.792 1.00 95.19 115 VAL A C 1
ATOM 939 O O . VAL A 1 115 ? 12.796 -3.052 4.666 1.00 95.19 115 VAL A O 1
ATOM 942 N N . LEU A 1 116 ? 13.929 -4.963 4.390 1.00 96.19 116 LEU A N 1
ATOM 943 C CA . LEU A 1 116 ? 12.824 -5.751 3.827 1.00 96.19 116 LEU A CA 1
ATOM 944 C C . LEU A 1 116 ? 12.101 -6.607 4.873 1.00 96.19 116 LEU A C 1
ATOM 946 O O . LEU A 1 116 ? 11.150 -7.306 4.528 1.00 96.19 116 LEU A O 1
ATOM 950 N N . GLU A 1 117 ? 12.578 -6.602 6.118 1.00 97.19 117 GLU A N 1
ATOM 951 C CA . GLU A 1 117 ? 11.979 -7.351 7.215 1.00 97.19 117 GLU A CA 1
ATOM 952 C C . GLU A 1 117 ? 10.570 -6.819 7.500 1.00 97.19 117 GLU A C 1
ATOM 954 O O . GLU A 1 117 ? 10.326 -5.603 7.543 1.00 97.19 117 GLU A O 1
ATOM 959 N N . ILE A 1 118 ? 9.646 -7.765 7.663 1.00 98.31 118 ILE A N 1
ATOM 960 C CA . ILE A 1 118 ? 8.276 -7.514 8.091 1.00 98.31 118 ILE A CA 1
ATOM 961 C C . ILE A 1 118 ? 8.273 -7.581 9.612 1.00 98.31 118 ILE A C 1
ATOM 963 O O . ILE A 1 118 ? 8.642 -8.605 10.182 1.00 98.31 118 ILE A O 1
ATOM 967 N N . ILE A 1 119 ? 7.870 -6.489 10.250 1.00 98.44 119 ILE A N 1
ATOM 968 C CA . ILE A 1 119 ? 7.896 -6.337 11.705 1.00 98.44 119 ILE A CA 1
ATOM 969 C C . ILE A 1 119 ? 6.482 -6.239 12.274 1.00 98.44 119 ILE A C 1
ATOM 971 O O . ILE A 1 119 ? 5.528 -5.949 11.543 1.00 98.44 119 ILE A O 1
ATOM 975 N N . CYS A 1 120 ? 6.375 -6.454 13.582 1.00 98.44 120 CYS A N 1
ATOM 976 C CA . CYS A 1 120 ? 5.225 -6.045 14.372 1.00 98.44 120 CYS A CA 1
ATOM 977 C C . CYS A 1 120 ? 5.598 -4.815 15.197 1.00 98.44 120 CYS A C 1
ATOM 979 O O . CYS A 1 120 ? 6.666 -4.795 15.807 1.00 98.44 120 CYS A O 1
ATOM 981 N N . THR A 1 121 ? 4.746 -3.792 15.188 1.00 96.81 121 THR A N 1
ATOM 982 C CA . THR A 1 121 ? 4.973 -2.551 15.935 1.00 96.81 121 THR A CA 1
ATOM 983 C C . THR A 1 121 ? 3.822 -2.250 16.890 1.00 96.81 121 THR A C 1
ATOM 985 O O . THR A 1 121 ? 2.650 -2.404 16.540 1.00 96.81 121 THR A O 1
ATOM 988 N N . GLU A 1 122 ? 4.177 -1.775 18.083 1.00 94.62 122 GLU A N 1
ATOM 989 C CA . GLU A 1 122 ? 3.242 -1.337 19.129 1.00 94.62 122 GLU A CA 1
ATOM 990 C C . GLU A 1 122 ? 3.114 0.198 19.191 1.00 94.62 122 GLU A C 1
ATOM 992 O O . GLU A 1 122 ? 2.277 0.737 19.922 1.00 94.62 122 GLU A O 1
ATOM 997 N N . GLU A 1 123 ? 3.892 0.933 18.379 1.00 91.94 123 GLU A N 1
ATOM 998 C CA . GLU A 1 123 ? 3.909 2.407 18.364 1.00 91.94 123 GLU A CA 1
ATOM 999 C C . GLU A 1 123 ? 2.530 3.006 18.034 1.00 91.94 123 GLU A C 1
ATOM 1001 O O . GLU A 1 123 ? 2.179 4.090 18.505 1.00 91.94 123 GLU A O 1
ATOM 1006 N N . TYR A 1 124 ? 1.719 2.293 17.245 1.00 90.12 124 TYR A N 1
ATOM 1007 C CA . TYR A 1 124 ? 0.459 2.818 16.718 1.00 90.12 124 TYR A CA 1
ATOM 1008 C C . TYR A 1 124 ? -0.810 2.250 17.353 1.00 90.12 124 TYR A C 1
ATOM 1010 O O . TYR A 1 124 ? -1.900 2.653 16.960 1.00 90.12 124 TYR A O 1
ATOM 1018 N N . SER A 1 125 ? -0.704 1.364 18.338 1.00 81.44 125 SER A N 1
ATOM 1019 C CA . SER A 1 125 ? -1.885 0.787 18.998 1.00 81.44 125 SER A CA 1
ATOM 1020 C C . SER A 1 125 ? -2.061 1.279 20.440 1.00 81.44 125 SER A C 1
ATOM 1022 O O . SER A 1 125 ? -3.140 1.147 21.008 1.00 81.44 125 SER A O 1
ATOM 1024 N N . THR A 1 126 ? -1.059 1.943 21.028 1.00 73.75 126 THR A N 1
ATOM 1025 C CA . THR A 1 126 ? -1.150 2.492 22.394 1.00 73.75 126 THR A CA 1
ATOM 1026 C C . THR A 1 126 ? -1.836 3.869 22.432 1.00 73.75 126 THR A C 1
ATOM 1028 O O . THR A 1 126 ? -1.457 4.796 21.722 1.00 73.75 126 THR A O 1
ATOM 1031 N N . GLY A 1 127 ? -2.860 4.054 23.271 1.00 61.59 127 GLY A N 1
ATOM 1032 C CA . GLY A 1 127 ? -3.727 5.251 23.267 1.00 61.59 127 GLY A CA 1
ATOM 1033 C C . GLY A 1 127 ? -3.116 6.583 23.749 1.00 61.59 127 GLY A C 1
ATOM 1034 O O . GLY A 1 127 ? -3.788 7.607 23.670 1.00 61.59 127 GLY A O 1
ATOM 1035 N N . TYR A 1 128 ? -1.869 6.608 24.232 1.00 58.69 128 TYR A N 1
ATOM 1036 C CA . TYR A 1 128 ? -1.282 7.761 24.944 1.00 58.69 128 TYR A CA 1
ATOM 1037 C C . TYR A 1 128 ? -0.453 8.735 24.078 1.00 58.69 128 TYR A C 1
ATOM 1039 O O . TYR A 1 128 ? 0.159 9.659 24.612 1.00 58.69 128 TYR A O 1
ATOM 1047 N N . MET A 1 129 ? -0.400 8.557 22.755 1.00 57.44 129 MET A N 1
ATOM 1048 C CA . MET A 1 129 ? 0.445 9.376 21.869 1.00 57.44 129 MET A CA 1
ATOM 1049 C C . MET A 1 129 ? -0.262 10.614 21.288 1.00 57.44 129 MET A C 1
ATOM 1051 O O . MET A 1 129 ? -1.466 10.606 21.057 1.00 57.44 129 MET A O 1
ATOM 1055 N N . THR A 1 130 ? 0.505 11.669 20.975 1.00 49.62 130 THR A N 1
ATOM 1056 C CA . THR A 1 130 ? 0.024 12.962 20.432 1.00 49.62 130 THR A CA 1
ATOM 1057 C C . THR A 1 130 ? -0.657 12.866 19.058 1.00 49.62 130 THR A C 1
ATOM 1059 O O . THR A 1 130 ? -1.454 13.736 18.721 1.00 49.62 130 THR A O 1
ATOM 1062 N N . ASN A 1 131 ? -0.401 11.793 18.300 1.00 60.47 131 ASN A N 1
ATOM 1063 C CA . ASN A 1 131 ? -1.067 11.446 17.036 1.00 60.47 131 ASN A CA 1
ATOM 1064 C C . ASN A 1 131 ? -1.998 10.229 17.224 1.00 60.47 131 ASN A C 1
ATOM 1066 O O . ASN A 1 131 ? -1.942 9.266 16.460 1.00 60.47 131 ASN A O 1
ATOM 1070 N N . SER A 1 132 ? -2.823 10.237 18.276 1.00 73.75 132 SER A N 1
ATOM 1071 C CA . SER A 1 132 ? -3.567 9.072 18.802 1.00 73.75 132 SER A CA 1
ATOM 1072 C C . SER A 1 132 ? -4.526 8.366 17.833 1.00 73.75 132 SER A C 1
ATOM 1074 O O . SER A 1 132 ? -5.040 7.297 18.161 1.00 73.75 132 SER A O 1
ATOM 1076 N N . LYS A 1 133 ? -4.771 8.943 16.656 1.00 89.88 133 LYS A N 1
ATOM 1077 C CA . LYS A 1 133 ? -5.708 8.457 15.637 1.00 89.88 133 LYS A CA 1
ATOM 1078 C C . LYS A 1 133 ? -5.036 8.007 14.335 1.00 89.88 133 LYS A C 1
ATOM 1080 O O . LYS A 1 133 ? -5.712 7.493 13.454 1.00 89.88 133 LYS A O 1
ATOM 1085 N N . ILE A 1 134 ? -3.721 8.172 14.194 1.00 93.06 134 ILE A N 1
ATOM 1086 C CA . ILE A 1 134 ? -3.015 7.926 12.930 1.00 93.06 134 ILE A CA 1
ATOM 1087 C C . ILE A 1 134 ? -2.144 6.668 13.034 1.00 93.06 134 ILE A C 1
ATOM 1089 O O . ILE A 1 134 ? -1.461 6.447 14.039 1.00 93.06 134 ILE A O 1
ATOM 1093 N N . ILE A 1 135 ? -2.169 5.851 11.980 1.00 95.88 135 ILE A N 1
ATOM 1094 C CA . ILE A 1 135 ? -1.249 4.733 11.753 1.00 95.88 135 ILE A CA 1
ATOM 1095 C C . ILE A 1 135 ? -0.406 5.030 10.514 1.00 95.88 135 ILE A C 1
ATOM 1097 O O . ILE A 1 135 ? -0.936 5.436 9.477 1.00 95.88 135 ILE A O 1
ATOM 1101 N N . HIS A 1 136 ? 0.901 4.790 10.615 1.00 96.31 136 HIS A N 1
ATOM 1102 C CA . HIS A 1 136 ? 1.833 4.935 9.504 1.00 96.31 136 HIS A CA 1
ATOM 1103 C C . HIS A 1 136 ? 2.408 3.586 9.061 1.00 96.31 136 HIS A C 1
ATOM 1105 O O . HIS A 1 136 ? 2.606 2.663 9.851 1.00 96.31 136 HIS A O 1
ATOM 1111 N N . PHE A 1 137 ? 2.707 3.498 7.769 1.00 98.12 137 PHE A N 1
ATOM 1112 C CA . PHE A 1 137 ? 3.663 2.549 7.213 1.00 98.12 137 PHE A CA 1
ATOM 1113 C C . PHE A 1 137 ? 4.835 3.332 6.612 1.00 98.12 137 PHE A C 1
ATOM 1115 O O . PHE A 1 137 ? 4.668 4.125 5.679 1.00 98.12 137 PHE A O 1
ATOM 1122 N N . GLU A 1 138 ? 6.020 3.135 7.174 1.00 97.31 138 GLU A N 1
ATOM 1123 C CA . GLU A 1 138 ? 7.144 4.067 7.112 1.00 97.31 138 GLU A CA 1
ATOM 1124 C C . GLU A 1 138 ? 8.061 3.834 5.903 1.00 97.31 138 GLU A C 1
ATOM 1126 O O . GLU A 1 138 ? 9.214 3.405 6.003 1.00 97.31 138 GLU A O 1
ATOM 1131 N N . ILE A 1 139 ? 7.552 4.138 4.713 1.00 97.19 139 ILE A N 1
ATOM 1132 C CA . ILE A 1 139 ? 8.299 4.028 3.453 1.00 97.19 139 ILE A CA 1
ATOM 1133 C C . ILE A 1 139 ? 9.494 4.985 3.413 1.00 97.19 139 ILE A C 1
ATOM 1135 O O . ILE A 1 139 ? 10.583 4.589 2.991 1.00 97.19 139 ILE A O 1
ATOM 1139 N N . LYS A 1 140 ? 9.330 6.228 3.876 1.00 96.00 140 LYS A N 1
ATOM 1140 C CA . LYS A 1 140 ? 10.404 7.233 3.859 1.00 96.00 140 LYS A CA 1
ATOM 1141 C C . LYS A 1 140 ? 11.523 6.904 4.832 1.00 96.00 140 LYS A C 1
ATOM 1143 O O . LYS A 1 140 ? 12.682 7.100 4.473 1.00 96.00 140 LYS A O 1
ATOM 1148 N N . ASP A 1 141 ? 11.203 6.332 5.988 1.00 96.38 141 ASP A N 1
ATOM 1149 C CA . ASP A 1 141 ? 12.222 5.859 6.929 1.00 96.38 141 ASP A CA 1
ATOM 1150 C C . ASP A 1 141 ? 12.991 4.668 6.339 1.00 96.38 141 ASP A C 1
ATOM 1152 O O . ASP A 1 141 ? 14.220 4.622 6.410 1.00 96.38 141 ASP A O 1
ATOM 1156 N N . ARG A 1 142 ? 12.307 3.768 5.615 1.00 97.12 142 ARG A N 1
ATOM 1157 C CA . ARG A 1 142 ? 12.978 2.689 4.871 1.00 97.12 142 ARG A CA 1
ATOM 1158 C C . ARG A 1 142 ? 13.873 3.213 3.739 1.00 97.12 142 ARG A C 1
ATOM 1160 O O . ARG A 1 142 ? 14.963 2.683 3.523 1.00 97.12 142 ARG A O 1
ATOM 1167 N N . PHE A 1 143 ? 13.472 4.271 3.032 1.00 96.31 143 PHE A N 1
ATOM 1168 C CA . PHE A 1 143 ? 14.337 4.944 2.053 1.00 96.31 143 PHE A CA 1
ATOM 1169 C C . PHE A 1 143 ? 15.533 5.648 2.701 1.00 96.31 143 PHE A C 1
ATOM 1171 O O . PHE A 1 143 ? 16.620 5.675 2.112 1.00 96.31 143 PHE A O 1
ATOM 1178 N N . ALA A 1 144 ? 15.367 6.185 3.911 1.00 96.31 144 ALA A N 1
ATOM 1179 C CA . ALA A 1 144 ? 16.412 6.905 4.626 1.00 96.31 144 ALA A CA 1
ATOM 1180 C C . ALA A 1 144 ? 17.634 6.027 4.952 1.00 96.31 144 ALA A C 1
ATOM 1182 O O . ALA A 1 144 ? 18.744 6.558 4.992 1.00 96.31 144 ALA A O 1
ATOM 1183 N N . PHE A 1 145 ? 17.484 4.699 5.062 1.00 95.88 145 PHE A N 1
ATOM 1184 C CA . PHE A 1 145 ? 18.625 3.777 5.196 1.00 95.88 145 PHE A CA 1
ATOM 1185 C C . PHE A 1 145 ? 19.625 3.855 4.036 1.00 95.88 145 PHE A C 1
ATOM 1187 O O . PHE A 1 145 ? 20.802 3.561 4.224 1.00 95.88 145 PHE A O 1
ATOM 1194 N N . PHE A 1 146 ? 19.185 4.271 2.845 1.00 95.62 146 PHE A N 1
ATOM 1195 C CA . PHE A 1 146 ? 20.054 4.422 1.673 1.00 95.62 146 PHE A CA 1
ATOM 1196 C C . PHE A 1 146 ? 20.318 5.887 1.329 1.00 95.62 146 PHE A C 1
ATOM 1198 O O . PHE A 1 146 ? 21.427 6.249 0.934 1.00 95.62 146 PHE A O 1
ATOM 1205 N N . ALA A 1 147 ? 19.294 6.727 1.468 1.00 95.12 147 ALA A N 1
ATOM 1206 C CA . ALA A 1 147 ? 19.315 8.124 1.058 1.00 95.12 147 ALA A CA 1
ATOM 1207 C C . ALA A 1 147 ? 19.726 9.118 2.157 1.00 95.12 147 ALA A C 1
ATOM 1209 O O . ALA A 1 147 ? 19.915 10.311 1.882 1.00 95.12 147 ALA A O 1
ATOM 1210 N N . GLY A 1 148 ? 19.860 8.639 3.392 1.00 93.50 148 GLY A N 1
ATOM 1211 C CA . GLY A 1 148 ? 20.057 9.439 4.594 1.00 93.50 148 GLY A CA 1
ATOM 1212 C C . GLY A 1 148 ? 18.757 10.064 5.131 1.00 93.50 148 GLY A C 1
ATOM 1213 O O . GLY A 1 148 ? 17.755 10.119 4.414 1.00 93.50 148 GLY A O 1
ATOM 1214 N N . PRO A 1 149 ? 18.772 10.608 6.366 1.00 90.88 149 PRO A N 1
ATOM 1215 C CA . PRO A 1 149 ? 17.569 11.086 7.070 1.00 90.88 149 PRO A CA 1
ATOM 1216 C C . PRO A 1 149 ? 16.798 12.193 6.342 1.00 90.88 149 PRO A C 1
ATOM 1218 O O . PRO A 1 149 ? 15.583 12.297 6.443 1.00 90.88 149 PRO A O 1
ATOM 1221 N N . TRP A 1 150 ? 17.513 13.020 5.577 1.00 91.25 150 TRP A N 1
ATOM 1222 C CA . TRP A 1 150 ? 16.947 14.140 4.819 1.00 91.25 150 TRP A CA 1
ATOM 1223 C C . TRP A 1 150 ? 16.652 13.785 3.358 1.00 91.25 150 TRP A C 1
ATOM 1225 O O . TRP A 1 150 ? 16.381 14.683 2.564 1.00 91.25 150 TRP A O 1
ATOM 1235 N N . LEU A 1 151 ? 16.785 12.507 2.979 1.00 92.62 151 LEU A N 1
ATOM 1236 C CA . LEU A 1 151 ? 16.574 12.009 1.617 1.00 92.62 151 LEU A CA 1
ATOM 1237 C C . LEU A 1 151 ? 17.388 12.776 0.547 1.00 92.62 151 LEU A C 1
ATOM 1239 O O . LEU A 1 151 ? 16.946 12.969 -0.582 1.00 92.62 151 LEU A O 1
ATOM 1243 N N . ARG A 1 152 ? 18.604 13.227 0.890 1.00 91.81 152 ARG A N 1
ATOM 1244 C CA . ARG A 1 152 ? 19.471 13.997 -0.026 1.00 91.81 152 ARG A CA 1
ATOM 1245 C C . ARG A 1 152 ? 20.343 13.107 -0.910 1.00 91.81 152 ARG A C 1
ATOM 1247 O O . ARG A 1 152 ? 20.652 13.484 -2.036 1.00 91.81 152 ARG A O 1
ATOM 1254 N N . ASN A 1 153 ? 20.726 11.920 -0.437 1.00 92.38 153 ASN A N 1
ATOM 1255 C CA . ASN A 1 153 ? 21.574 10.990 -1.183 1.00 92.38 153 ASN A CA 1
ATOM 1256 C C . ASN A 1 153 ? 20.742 10.036 -2.061 1.00 92.38 153 ASN A C 1
ATOM 1258 O O . ASN A 1 153 ? 20.817 8.814 -1.940 1.00 92.38 153 ASN A O 1
ATOM 1262 N N . MET A 1 154 ? 19.928 10.596 -2.961 1.00 92.56 154 MET A N 1
ATOM 1263 C CA . MET A 1 154 ? 19.085 9.813 -3.880 1.00 92.56 154 MET A CA 1
ATOM 1264 C C . MET A 1 154 ? 19.891 8.896 -4.803 1.00 92.56 154 MET A C 1
ATOM 1266 O O . MET A 1 154 ? 19.405 7.836 -5.182 1.00 92.56 154 MET A O 1
ATOM 1270 N N . ALA A 1 155 ? 21.138 9.257 -5.114 1.00 92.19 155 ALA A N 1
ATOM 1271 C CA . ALA A 1 155 ? 22.014 8.437 -5.942 1.00 92.19 155 ALA A CA 1
ATOM 1272 C C . ALA A 1 155 ? 22.243 7.035 -5.359 1.00 92.19 155 ALA A C 1
ATOM 1274 O O . ALA A 1 155 ? 22.159 6.043 -6.083 1.00 92.19 155 ALA A O 1
ATOM 1275 N N . SER A 1 156 ? 22.478 6.960 -4.046 1.00 92.69 156 SER A N 1
ATOM 1276 C CA . SER A 1 156 ? 22.633 5.700 -3.315 1.00 92.69 156 SER A CA 1
ATOM 1277 C C . SER A 1 156 ? 21.361 4.846 -3.386 1.00 92.69 156 SER A C 1
ATOM 1279 O O . SER A 1 156 ? 21.418 3.679 -3.775 1.00 92.69 156 SER A O 1
ATOM 1281 N N . LEU A 1 157 ? 20.196 5.444 -3.103 1.00 94.12 157 LEU A N 1
ATOM 1282 C CA . LEU A 1 157 ? 18.905 4.753 -3.164 1.00 94.12 157 LEU A CA 1
ATOM 1283 C C . LEU A 1 157 ? 18.598 4.228 -4.574 1.00 94.12 157 LEU A C 1
ATOM 1285 O O . LEU A 1 157 ? 18.251 3.059 -4.730 1.00 94.12 157 LEU A O 1
ATOM 1289 N N . TYR A 1 158 ? 18.757 5.061 -5.603 1.00 93.12 158 TYR A N 1
ATOM 1290 C CA . TYR A 1 158 ? 18.508 4.660 -6.987 1.00 93.12 158 TYR A CA 1
ATOM 1291 C C . TYR A 1 158 ? 19.431 3.531 -7.445 1.00 93.12 158 TYR A C 1
ATOM 1293 O O . TYR A 1 158 ? 18.958 2.578 -8.061 1.00 93.12 158 TYR A O 1
ATOM 1301 N N . GLY A 1 159 ? 20.714 3.570 -7.072 1.00 92.81 159 GLY A N 1
ATOM 1302 C CA . GLY A 1 159 ? 21.630 2.465 -7.352 1.00 92.81 159 GLY A CA 1
ATOM 1303 C C . GLY A 1 159 ? 21.189 1.145 -6.707 1.00 92.81 159 GLY A C 1
ATOM 1304 O O . GLY A 1 159 ? 21.291 0.086 -7.328 1.00 92.81 159 GLY A O 1
ATOM 1305 N N . GLN A 1 160 ? 20.642 1.189 -5.489 1.00 93.62 160 GLN A N 1
ATOM 1306 C CA . GLN A 1 160 ? 20.132 -0.004 -4.802 1.00 93.62 160 GLN A CA 1
ATOM 1307 C C . GLN A 1 160 ? 18.816 -0.513 -5.407 1.00 93.62 160 GLN A C 1
ATOM 1309 O O . GLN A 1 160 ? 18.641 -1.722 -5.551 1.00 93.62 160 GLN A O 1
ATOM 1314 N N . LEU A 1 161 ? 17.914 0.384 -5.817 1.00 92.44 161 LEU A N 1
ATOM 1315 C CA . LEU A 1 161 ? 16.656 0.025 -6.486 1.00 92.44 161 LEU A CA 1
ATOM 1316 C C . LEU A 1 161 ? 16.873 -0.607 -7.872 1.00 92.44 161 LEU A C 1
ATOM 1318 O O . LEU A 1 161 ? 16.128 -1.515 -8.251 1.00 92.44 161 LEU A O 1
ATOM 1322 N N . ASP A 1 162 ? 17.896 -0.164 -8.608 1.00 88.62 162 ASP A N 1
ATOM 1323 C CA . ASP A 1 162 ? 18.263 -0.733 -9.910 1.00 88.62 162 ASP A CA 1
ATOM 1324 C C . ASP A 1 162 ? 18.876 -2.132 -9.771 1.00 88.62 162 ASP A C 1
ATOM 1326 O O . ASP A 1 162 ? 18.513 -3.059 -10.500 1.00 88.62 162 ASP A O 1
ATOM 1330 N N . THR A 1 163 ? 19.796 -2.298 -8.818 1.00 88.50 163 THR A N 1
ATOM 1331 C CA . THR A 1 163 ? 20.564 -3.541 -8.642 1.00 88.50 163 THR A CA 1
ATOM 1332 C C . THR A 1 163 ? 19.800 -4.618 -7.872 1.00 88.50 163 THR A C 1
ATOM 1334 O O . THR A 1 163 ? 19.956 -5.808 -8.152 1.00 88.50 163 THR A O 1
ATOM 1337 N N . THR A 1 164 ? 18.927 -4.232 -6.937 1.00 93.00 164 THR A N 1
ATOM 1338 C CA . THR A 1 164 ? 18.260 -5.161 -6.017 1.00 93.00 164 THR A CA 1
ATOM 1339 C C . THR A 1 164 ? 16.766 -5.276 -6.314 1.00 93.00 164 THR A C 1
ATOM 1341 O O . THR A 1 164 ? 15.931 -4.551 -5.772 1.00 93.00 164 THR A O 1
ATOM 1344 N N . LYS A 1 165 ? 16.389 -6.283 -7.117 1.00 92.31 165 LYS A N 1
ATOM 1345 C CA . LYS A 1 165 ? 14.982 -6.561 -7.477 1.00 92.31 165 LYS A CA 1
ATOM 1346 C C . LYS A 1 165 ? 14.061 -6.700 -6.260 1.00 92.31 165 LYS A C 1
ATOM 1348 O O . LYS A 1 165 ? 12.959 -6.167 -6.289 1.00 92.31 165 LYS A O 1
ATOM 1353 N N . LYS A 1 166 ? 14.506 -7.381 -5.196 1.00 94.62 166 LYS A N 1
ATOM 1354 C CA . LYS A 1 166 ? 13.704 -7.572 -3.971 1.00 94.62 166 LYS A CA 1
ATOM 1355 C C . LYS A 1 166 ? 13.343 -6.244 -3.295 1.00 94.62 166 LYS A C 1
ATOM 1357 O O . LYS A 1 166 ? 12.225 -6.109 -2.819 1.00 94.62 166 LYS A O 1
ATOM 1362 N N . LEU A 1 167 ? 14.256 -5.270 -3.302 1.00 95.00 167 LEU A N 1
ATOM 1363 C CA . LEU A 1 167 ? 14.026 -3.944 -2.727 1.00 95.00 167 LEU A CA 1
ATOM 1364 C C . LEU A 1 167 ? 12.990 -3.164 -3.536 1.00 95.00 167 LEU A C 1
ATOM 1366 O O . LEU A 1 167 ? 12.027 -2.656 -2.975 1.00 95.00 167 LEU A O 1
ATOM 1370 N N . ARG A 1 168 ? 13.123 -3.135 -4.864 1.00 93.94 168 ARG A N 1
ATOM 1371 C CA . ARG A 1 168 ? 12.118 -2.504 -5.731 1.00 93.94 168 ARG A CA 1
ATOM 1372 C C . ARG A 1 168 ? 10.746 -3.174 -5.607 1.00 93.94 168 ARG A C 1
ATOM 1374 O O . ARG A 1 168 ? 9.732 -2.493 -5.479 1.00 93.94 168 ARG A O 1
ATOM 1381 N N . ASP A 1 169 ? 10.709 -4.507 -5.623 1.00 95.00 169 ASP A N 1
ATOM 1382 C CA . ASP A 1 169 ? 9.463 -5.268 -5.504 1.00 95.00 169 ASP A CA 1
ATOM 1383 C C . ASP A 1 169 ? 8.824 -5.088 -4.107 1.00 95.00 169 ASP A C 1
ATOM 1385 O O . ASP A 1 169 ? 7.606 -5.200 -3.972 1.00 95.00 169 ASP A O 1
ATOM 1389 N N . PHE A 1 170 ? 9.602 -4.745 -3.068 1.00 97.56 170 PHE A N 1
ATOM 1390 C CA . PHE A 1 170 ? 9.080 -4.410 -1.739 1.00 97.56 170 PHE A CA 1
ATOM 1391 C C . PHE A 1 170 ? 8.188 -3.168 -1.757 1.00 97.56 170 PHE A C 1
ATOM 1393 O O . PHE A 1 170 ? 7.122 -3.218 -1.155 1.00 97.56 170 PHE A O 1
ATOM 1400 N N . PHE A 1 171 ? 8.552 -2.117 -2.493 1.00 97.50 171 PHE A N 1
ATOM 1401 C CA . PHE A 1 171 ? 7.738 -0.899 -2.657 1.00 97.50 171 PHE A CA 1
ATOM 1402 C C . PHE A 1 171 ? 6.757 -0.973 -3.831 1.00 97.50 171 PHE A C 1
ATOM 1404 O O . PHE A 1 171 ? 6.050 -0.011 -4.117 1.00 97.50 171 PHE A O 1
ATOM 1411 N N . THR A 1 172 ? 6.718 -2.104 -4.534 1.00 97.94 172 THR A N 1
ATOM 1412 C CA . THR A 1 172 ? 5.753 -2.348 -5.603 1.00 97.94 172 THR A CA 1
ATOM 1413 C C . THR A 1 172 ? 4.492 -2.999 -5.030 1.00 97.94 172 THR A C 1
ATOM 1415 O O . THR A 1 172 ? 4.593 -3.919 -4.212 1.00 97.94 172 THR A O 1
ATOM 1418 N N . VAL A 1 173 ? 3.317 -2.561 -5.492 1.00 98.44 173 VAL A N 1
ATOM 1419 C CA . VAL A 1 173 ? 2.004 -3.130 -5.149 1.00 98.44 173 VAL A CA 1
ATOM 1420 C C . VAL A 1 173 ? 1.064 -3.142 -6.361 1.00 98.44 173 VAL A C 1
ATOM 1422 O O . VAL A 1 173 ? 1.177 -2.302 -7.254 1.00 98.44 173 VAL A O 1
ATOM 1425 N N . THR A 1 174 ? 0.133 -4.092 -6.408 1.00 98.06 174 THR A N 1
ATOM 1426 C CA . THR A 1 174 ? -1.074 -4.026 -7.262 1.00 98.06 174 THR A CA 1
ATOM 1427 C C . THR A 1 174 ? -2.331 -3.774 -6.445 1.00 98.06 174 THR A C 1
ATOM 1429 O O . THR A 1 174 ? -3.286 -3.193 -6.961 1.00 98.06 174 THR A O 1
ATOM 1432 N N . ASP A 1 175 ? -2.309 -4.212 -5.182 1.00 98.50 175 ASP A N 1
ATOM 1433 C CA . ASP A 1 175 ? -3.402 -4.103 -4.230 1.00 98.50 175 ASP A CA 1
ATOM 1434 C C . ASP A 1 175 ? -2.836 -4.014 -2.809 1.00 98.50 175 ASP A C 1
ATOM 1436 O O . ASP A 1 175 ? -1.783 -4.591 -2.509 1.00 98.50 175 ASP A O 1
ATOM 1440 N N . LEU A 1 176 ? -3.557 -3.323 -1.932 1.00 98.81 176 LEU A N 1
ATOM 1441 C CA . LEU A 1 176 ? -3.332 -3.312 -0.490 1.00 98.81 176 LEU A CA 1
ATOM 1442 C C . LEU A 1 176 ? -4.568 -3.864 0.214 1.00 98.81 176 LEU A C 1
ATOM 1444 O O . LEU A 1 176 ? -5.692 -3.688 -0.257 1.00 98.81 176 LEU A O 1
ATOM 1448 N N . ARG A 1 177 ? -4.370 -4.520 1.355 1.00 98.75 177 ARG A N 1
ATOM 1449 C CA . ARG A 1 177 ? -5.469 -4.966 2.209 1.00 98.75 177 ARG A CA 1
ATOM 1450 C C . ARG A 1 177 ? -5.181 -4.632 3.658 1.00 98.75 177 ARG A C 1
ATOM 1452 O O . ARG A 1 177 ? -4.175 -5.060 4.212 1.00 98.75 177 ARG A O 1
ATOM 1459 N N . ILE A 1 178 ? -6.089 -3.878 4.257 1.00 98.75 178 ILE A N 1
ATOM 1460 C CA . ILE A 1 178 ? -6.093 -3.575 5.682 1.00 98.75 178 ILE A CA 1
ATOM 1461 C C . ILE A 1 178 ? -7.007 -4.610 6.333 1.00 98.75 178 ILE A C 1
ATOM 1463 O O . ILE A 1 178 ? -8.208 -4.637 6.058 1.00 98.75 178 ILE A O 1
ATOM 1467 N N . ARG A 1 179 ? -6.435 -5.495 7.149 1.00 98.69 179 ARG A N 1
ATOM 1468 C CA . ARG A 1 179 ? -7.173 -6.499 7.922 1.00 98.69 179 ARG A CA 1
ATOM 1469 C C . ARG A 1 179 ? -7.287 -6.026 9.356 1.00 98.69 179 ARG A C 1
ATOM 1471 O O . ARG A 1 179 ? -6.327 -6.107 10.117 1.00 98.69 179 ARG A O 1
ATOM 1478 N N . LEU A 1 180 ? -8.463 -5.532 9.703 1.00 98.56 180 LEU A N 1
ATOM 1479 C CA . LEU A 1 180 ? -8.830 -5.122 11.047 1.00 98.56 180 LEU A CA 1
ATOM 1480 C C . LEU A 1 180 ? -9.296 -6.373 11.799 1.00 98.56 180 LEU A C 1
ATOM 1482 O O . LEU A 1 180 ? -10.231 -7.037 11.351 1.00 98.56 180 LEU A O 1
ATOM 1486 N N . LEU A 1 181 ? -8.601 -6.742 12.879 1.00 97.88 181 LEU A N 1
ATOM 1487 C CA . LEU A 1 181 ? -8.834 -8.008 13.587 1.00 97.88 181 LEU A CA 1
ATOM 1488 C C . LEU A 1 181 ? -9.514 -7.820 14.944 1.00 97.88 181 LEU A C 1
ATOM 1490 O O . LEU A 1 181 ? -10.368 -8.627 15.312 1.00 97.88 181 LEU A O 1
ATOM 1494 N N . ARG A 1 182 ? -9.131 -6.764 15.673 1.00 95.62 182 ARG A N 1
ATOM 1495 C CA . ARG A 1 182 ? -9.718 -6.388 16.965 1.00 95.62 182 ARG A CA 1
ATOM 1496 C C . ARG A 1 182 ? -9.841 -4.861 17.077 1.00 95.62 182 ARG A C 1
ATOM 1498 O O . ARG A 1 182 ? -8.865 -4.176 16.756 1.00 95.62 182 ARG A O 1
ATOM 1505 N N . PRO A 1 183 ? -11.023 -4.302 17.406 1.00 95.06 183 PRO A N 1
ATOM 1506 C CA . PRO A 1 183 ? -11.209 -2.856 17.525 1.00 95.06 183 PRO A CA 1
ATOM 1507 C C . PRO A 1 183 ? -10.490 -2.320 18.760 1.00 95.06 183 PRO A C 1
ATOM 1509 O O . PRO A 1 183 ? -10.009 -3.098 19.577 1.00 95.06 183 PRO A O 1
ATOM 1512 N N . ALA A 1 184 ? -10.419 -0.997 18.887 1.00 92.56 184 ALA A N 1
ATOM 1513 C CA . ALA A 1 184 ? -9.862 -0.360 20.073 1.00 92.56 184 ALA A CA 1
ATOM 1514 C C . ALA A 1 184 ? -10.710 -0.713 21.301 1.00 92.56 184 ALA A C 1
ATOM 1516 O O . ALA A 1 184 ? -11.859 -0.271 21.391 1.00 92.56 184 ALA A O 1
ATOM 1517 N N . VAL A 1 185 ? -10.170 -1.496 22.238 1.00 89.31 185 VAL A N 1
ATOM 1518 C CA . VAL A 1 185 ? -10.883 -1.805 23.487 1.00 89.31 185 VAL A CA 1
ATOM 1519 C C . VAL A 1 185 ? -10.497 -0.825 24.592 1.00 89.31 185 VAL A C 1
ATOM 1521 O O . VAL A 1 185 ? -11.345 -0.471 25.410 1.00 89.31 185 VAL A O 1
ATOM 1524 N N . GLY A 1 186 ? -9.246 -0.352 24.599 1.00 78.00 186 GLY A N 1
ATOM 1525 C CA . GLY A 1 186 ? -8.713 0.611 25.575 1.00 78.00 186 GLY A CA 1
ATOM 1526 C C . GLY A 1 186 ? -8.535 0.066 27.000 1.00 78.00 186 GLY A C 1
ATOM 1527 O O . GLY A 1 186 ? -7.806 0.656 27.792 1.00 78.00 186 GLY A O 1
ATOM 1528 N N . GLU A 1 187 ? -9.155 -1.071 27.310 1.00 73.44 187 GLU A N 1
ATOM 1529 C CA . GLU A 1 187 ? -9.090 -1.797 28.576 1.00 73.44 187 GLU A CA 1
ATOM 1530 C C . GLU A 1 187 ? -8.718 -3.266 28.324 1.00 73.44 187 GLU A C 1
ATOM 1532 O O . GLU A 1 187 ? -8.835 -3.778 27.211 1.00 73.44 187 GLU A O 1
ATOM 1537 N N . ILE A 1 188 ? -8.292 -3.964 29.381 1.00 73.50 188 ILE A N 1
ATOM 1538 C CA . ILE A 1 188 ? -7.915 -5.388 29.318 1.00 73.50 188 ILE A CA 1
ATOM 1539 C C . ILE A 1 188 ? -9.132 -6.265 28.968 1.00 73.50 188 ILE A C 1
ATOM 1541 O O . ILE A 1 188 ? -8.997 -7.287 28.293 1.00 73.50 188 ILE A O 1
ATOM 1545 N N . PHE A 1 189 ? -10.330 -5.852 29.394 1.00 82.81 189 PHE A N 1
ATOM 1546 C CA . PHE A 1 189 ? -11.575 -6.591 29.204 1.00 82.81 189 PHE A CA 1
ATOM 1547 C C . PHE A 1 189 ? -12.568 -5.808 28.348 1.00 82.81 189 PHE A C 1
ATOM 1549 O O . PHE A 1 189 ? -12.645 -4.582 28.400 1.00 82.81 189 PHE A O 1
ATOM 1556 N N . VAL A 1 190 ? -13.346 -6.541 27.554 1.00 88.81 190 VAL A N 1
ATOM 1557 C CA . VAL A 1 190 ? -14.457 -5.985 26.780 1.00 88.81 190 VAL A CA 1
ATOM 1558 C C . VAL A 1 190 ? -15.659 -5.832 27.707 1.00 88.81 190 VAL A C 1
ATOM 1560 O O . VAL A 1 190 ? -16.031 -6.770 28.406 1.00 88.81 190 VAL A O 1
ATOM 1563 N N . ASP A 1 191 ? -16.286 -4.660 27.702 1.00 90.31 191 ASP A N 1
ATOM 1564 C CA . ASP A 1 191 ? -17.542 -4.441 28.422 1.00 90.31 191 ASP A CA 1
ATOM 1565 C C . ASP A 1 191 ? -18.713 -4.936 27.579 1.00 90.31 191 ASP A C 1
ATOM 1567 O O . ASP A 1 191 ? -19.163 -4.283 26.630 1.00 90.31 191 ASP A O 1
ATOM 1571 N N . GLU A 1 192 ? -19.193 -6.119 27.943 1.00 91.31 192 GLU A N 1
ATOM 1572 C CA . GLU A 1 192 ? -20.277 -6.819 27.260 1.00 91.31 192 GLU A CA 1
ATOM 1573 C C . GLU A 1 192 ? -21.622 -6.082 27.354 1.00 91.31 192 GLU A C 1
ATOM 1575 O O . GLU A 1 192 ? -22.497 -6.291 26.514 1.00 91.31 192 GLU A O 1
ATOM 1580 N N . LEU A 1 193 ? -21.797 -5.175 28.324 1.00 90.94 193 LEU A N 1
ATOM 1581 C CA . LEU A 1 193 ? -23.024 -4.385 28.462 1.00 90.94 193 LEU A CA 1
ATOM 1582 C C . LEU A 1 193 ? -23.064 -3.206 27.479 1.00 90.94 193 LEU A C 1
ATOM 1584 O O . LEU A 1 193 ? -24.144 -2.721 27.142 1.00 90.94 193 LEU A O 1
ATOM 1588 N N . HIS A 1 194 ? -21.905 -2.753 26.988 1.00 90.44 194 HIS A N 1
ATOM 1589 C CA . HIS A 1 194 ? -21.775 -1.546 26.168 1.00 90.44 194 HIS A CA 1
ATOM 1590 C C . HIS A 1 194 ? -21.073 -1.792 24.825 1.00 90.44 194 HIS A C 1
ATOM 1592 O O . HIS A 1 194 ? -20.312 -0.948 24.349 1.00 90.44 194 HIS A O 1
ATOM 1598 N N . LEU A 1 195 ? -21.385 -2.904 24.151 1.00 92.69 195 LEU A N 1
ATOM 1599 C CA . LEU A 1 195 ? -20.780 -3.295 22.865 1.00 92.69 195 LEU A CA 1
ATOM 1600 C C . LEU A 1 195 ? -20.925 -2.259 21.733 1.00 92.69 195 LEU A C 1
ATOM 1602 O O . LEU A 1 195 ? -20.157 -2.270 20.772 1.00 92.69 195 LEU A O 1
ATOM 1606 N N . ALA A 1 196 ? -21.876 -1.327 21.853 1.00 91.50 196 ALA A N 1
ATOM 1607 C CA . ALA A 1 196 ? -22.060 -0.225 20.910 1.00 91.50 196 ALA A CA 1
ATOM 1608 C C . ALA A 1 196 ? -20.847 0.723 20.817 1.00 91.50 196 ALA A C 1
ATOM 1610 O O . ALA A 1 196 ? -20.730 1.450 19.834 1.00 91.50 196 ALA A O 1
ATOM 1611 N N . ARG A 1 197 ? -19.938 0.715 21.804 1.00 89.94 197 ARG A N 1
ATOM 1612 C CA . ARG A 1 197 ? -18.727 1.553 21.801 1.00 89.94 197 ARG A CA 1
ATOM 1613 C C . ARG A 1 197 ? -17.578 0.996 20.959 1.00 89.94 197 ARG A C 1
ATOM 1615 O O . ARG A 1 197 ? -16.635 1.727 20.681 1.00 89.94 197 ARG A O 1
ATOM 1622 N N . TYR A 1 198 ? -17.653 -0.273 20.554 1.00 93.62 198 TYR A N 1
ATOM 1623 C CA . TYR A 1 198 ? -16.598 -0.941 19.798 1.00 93.62 198 TYR A CA 1
ATOM 1624 C C . TYR A 1 198 ? -16.980 -1.041 18.325 1.00 93.62 198 TYR A C 1
ATOM 1626 O O . TYR A 1 198 ? -17.898 -1.772 17.951 1.00 93.62 198 TYR A O 1
ATOM 1634 N N . PHE A 1 199 ? -16.275 -0.288 17.491 1.00 95.88 199 PHE A N 1
ATOM 1635 C CA . PHE A 1 199 ? -16.416 -0.258 16.039 1.00 95.88 199 PHE A CA 1
ATOM 1636 C C . PHE A 1 199 ? -15.126 0.294 15.427 1.00 95.88 199 PHE A C 1
ATOM 1638 O O . PHE A 1 199 ? -14.254 0.799 16.137 1.00 95.88 199 PHE A O 1
ATOM 1645 N N . TYR A 1 200 ? -15.017 0.212 14.107 1.00 97.56 200 TYR A N 1
ATOM 1646 C CA . TYR A 1 200 ? -13.975 0.884 13.345 1.00 97.56 200 TYR A CA 1
ATOM 1647 C C . TYR A 1 200 ? -14.555 2.098 12.641 1.00 97.56 200 TYR A C 1
ATOM 1649 O O . TYR A 1 200 ? -15.635 2.011 12.059 1.00 97.56 200 TYR A O 1
ATOM 1657 N N . ALA A 1 201 ? -13.824 3.206 12.651 1.00 96.00 201 ALA A N 1
ATOM 1658 C CA . ALA A 1 201 ? -14.114 4.343 11.800 1.00 96.00 201 ALA A CA 1
ATOM 1659 C C . ALA A 1 201 ? -12.821 4.915 11.221 1.00 96.00 201 ALA A C 1
ATOM 1661 O O . ALA A 1 201 ? -11.877 5.171 11.968 1.00 96.00 201 ALA A O 1
ATOM 1662 N N . ILE A 1 202 ? -12.778 5.099 9.902 1.00 97.06 202 ILE A N 1
ATOM 1663 C CA . ILE A 1 202 ? -11.604 5.582 9.161 1.00 97.06 202 ILE A CA 1
ATOM 1664 C C . ILE A 1 202 ? -11.995 6.854 8.425 1.00 97.06 202 ILE A C 1
ATOM 1666 O O . ILE A 1 202 ? -12.900 6.830 7.592 1.00 97.06 202 ILE A O 1
ATOM 1670 N N . SER A 1 203 ? -11.311 7.946 8.750 1.00 94.50 203 SER A N 1
ATOM 1671 C CA . SER A 1 203 ? -11.523 9.261 8.152 1.00 94.50 203 SER A CA 1
ATOM 1672 C C . SER A 1 203 ? -10.802 9.408 6.823 1.00 94.50 203 SER A C 1
ATOM 1674 O O . SER A 1 203 ? -11.335 10.029 5.922 1.00 94.50 203 SER A O 1
ATOM 1676 N N . ASP A 1 204 ? -9.589 8.865 6.696 1.00 95.50 204 ASP A N 1
ATOM 1677 C CA . ASP A 1 204 ? -8.792 9.059 5.483 1.00 95.50 204 ASP A CA 1
ATOM 1678 C C . ASP A 1 204 ? -7.716 7.979 5.312 1.00 95.50 204 ASP A C 1
ATOM 1680 O O . ASP A 1 204 ? -7.132 7.494 6.290 1.00 95.50 204 ASP A O 1
ATOM 1684 N N . ILE A 1 205 ? -7.434 7.618 4.060 1.00 97.19 205 ILE A N 1
ATOM 1685 C CA . ILE A 1 205 ? -6.369 6.697 3.665 1.00 97.19 205 ILE A CA 1
ATOM 1686 C C . ILE A 1 205 ? -5.539 7.337 2.551 1.00 97.19 205 ILE A C 1
ATOM 1688 O O . ILE A 1 205 ? -5.939 7.390 1.387 1.00 97.19 205 ILE A O 1
ATOM 1692 N N . LYS A 1 206 ? -4.300 7.713 2.878 1.00 96.69 206 LYS A N 1
ATOM 1693 C CA . LYS A 1 206 ? -3.355 8.288 1.916 1.00 96.69 206 LYS A CA 1
ATOM 1694 C C . LYS A 1 206 ? -2.377 7.240 1.417 1.00 96.69 206 LYS A C 1
ATOM 1696 O O . LYS A 1 206 ? -1.571 6.707 2.182 1.00 96.69 206 LYS A O 1
ATOM 1701 N N . VAL A 1 207 ? -2.395 7.009 0.107 1.00 97.44 207 VAL A N 1
ATOM 1702 C CA . VAL A 1 207 ? -1.423 6.167 -0.601 1.00 97.44 207 VAL A CA 1
ATOM 1703 C C . VAL A 1 207 ? -0.825 6.971 -1.749 1.00 97.44 207 VAL A C 1
ATOM 1705 O O . VAL A 1 207 ? -1.508 7.284 -2.720 1.00 97.44 207 VAL A O 1
ATOM 1708 N N . HIS A 1 208 ? 0.468 7.278 -1.653 1.00 96.50 208 HIS A N 1
ATOM 1709 C CA . HIS A 1 208 ? 1.194 8.001 -2.696 1.00 96.50 208 HIS A CA 1
ATOM 1710 C C . HIS A 1 208 ? 2.150 7.069 -3.436 1.00 96.50 208 HIS A C 1
ATOM 1712 O O . HIS A 1 208 ? 2.960 6.359 -2.833 1.00 96.50 208 HIS A O 1
ATOM 1718 N N . GLY A 1 209 ? 2.087 7.103 -4.763 1.00 95.75 209 GLY A N 1
ATOM 1719 C CA . GLY A 1 209 ? 2.955 6.307 -5.612 1.00 95.75 209 GLY A CA 1
ATOM 1720 C C . GLY A 1 209 ? 2.917 6.750 -7.065 1.00 95.75 209 GLY A C 1
ATOM 1721 O O . GLY A 1 209 ? 2.147 7.624 -7.461 1.00 95.75 209 GLY A O 1
ATOM 1722 N N . ARG A 1 210 ? 3.756 6.110 -7.873 1.00 95.69 210 ARG A N 1
ATOM 1723 C CA . ARG A 1 210 ? 3.816 6.292 -9.325 1.00 95.69 210 ARG A CA 1
ATOM 1724 C C . ARG A 1 210 ? 3.532 4.982 -10.042 1.00 95.69 210 ARG A C 1
ATOM 1726 O O . ARG A 1 210 ? 3.827 3.906 -9.528 1.00 95.69 210 ARG A O 1
ATOM 1733 N N . CYS A 1 211 ? 3.011 5.051 -11.262 1.00 97.12 211 CYS A N 1
ATOM 1734 C CA . CYS A 1 211 ? 2.871 3.859 -12.091 1.00 97.12 211 CYS A CA 1
ATOM 1735 C C . CYS A 1 211 ? 4.223 3.175 -12.311 1.00 97.12 211 CYS A C 1
ATOM 1737 O O . CYS A 1 211 ? 5.202 3.812 -12.710 1.00 97.12 211 CYS A O 1
ATOM 1739 N N . LYS A 1 212 ? 4.263 1.851 -12.144 1.00 97.56 212 LYS A N 1
ATOM 1740 C CA . LYS A 1 212 ? 5.397 1.053 -12.605 1.00 97.56 212 LYS A CA 1
ATOM 1741 C C . LYS A 1 212 ? 5.387 1.007 -14.127 1.00 97.56 212 LYS A C 1
ATOM 1743 O O . LYS A 1 212 ? 4.564 0.312 -14.715 1.00 97.56 212 LYS A O 1
ATOM 1748 N N . CYS A 1 213 ? 6.292 1.742 -14.755 1.00 97.75 213 CYS A N 1
ATOM 1749 C CA . CYS A 1 213 ? 6.477 1.730 -16.210 1.00 97.75 213 CYS A CA 1
ATOM 1750 C C . CYS A 1 213 ? 7.877 1.243 -16.610 1.00 97.75 213 CYS A C 1
ATOM 1752 O O . CYS A 1 213 ? 8.328 1.498 -17.723 1.00 97.75 213 CYS A O 1
ATOM 1754 N N . ASN A 1 214 ? 8.598 0.601 -15.678 1.00 96.88 214 ASN A N 1
ATOM 1755 C CA . ASN A 1 214 ? 9.968 0.105 -15.860 1.00 96.88 214 ASN A CA 1
ATOM 1756 C C . ASN A 1 214 ? 10.935 1.153 -16.461 1.00 96.88 214 ASN A C 1
ATOM 1758 O O . ASN A 1 214 ? 11.826 0.806 -17.230 1.00 96.88 214 ASN A O 1
ATOM 1762 N N . LEU A 1 215 ? 10.740 2.433 -16.112 1.00 96.38 215 LEU A N 1
ATOM 1763 C CA . LEU A 1 215 ? 11.477 3.593 -16.641 1.00 96.38 215 LEU A CA 1
ATOM 1764 C C . LEU A 1 215 ? 11.385 3.780 -18.172 1.00 96.38 215 LEU A C 1
ATOM 1766 O O . LEU A 1 215 ? 12.291 4.331 -18.793 1.00 96.38 215 LEU A O 1
ATOM 1770 N N . HIS A 1 216 ? 10.274 3.364 -18.789 1.00 97.94 216 HIS A N 1
ATOM 1771 C CA . HIS A 1 216 ? 9.998 3.571 -20.217 1.00 97.94 216 HIS A CA 1
ATOM 1772 C C . HIS A 1 216 ? 8.745 4.408 -20.506 1.00 97.94 216 HIS A C 1
ATOM 1774 O O . HIS A 1 216 ? 8.276 4.407 -21.638 1.00 97.94 216 HIS A O 1
ATOM 1780 N N . ALA A 1 217 ? 8.183 5.093 -19.515 1.00 97.62 217 ALA A N 1
ATOM 1781 C CA . ALA A 1 217 ? 7.117 6.065 -19.729 1.00 97.62 217 ALA A CA 1
ATOM 1782 C C . ALA A 1 217 ? 7.187 7.149 -18.656 1.00 97.62 217 ALA A C 1
ATOM 1784 O O . ALA A 1 217 ? 7.516 6.862 -17.500 1.00 97.62 217 ALA A O 1
ATOM 1785 N N . THR A 1 218 ? 6.856 8.375 -19.044 1.00 96.12 218 THR A N 1
ATOM 1786 C CA . THR A 1 218 ? 6.672 9.509 -18.128 1.00 96.12 218 THR A CA 1
ATOM 1787 C C . THR A 1 218 ? 5.195 9.767 -17.838 1.00 96.12 218 THR A C 1
ATOM 1789 O O . THR A 1 218 ? 4.847 10.205 -16.743 1.00 96.12 218 THR A O 1
ATOM 1792 N N . VAL A 1 219 ? 4.323 9.431 -18.792 1.00 96.38 219 VAL A N 1
ATOM 1793 C CA . VAL A 1 219 ? 2.876 9.619 -18.709 1.00 96.38 219 VAL A CA 1
ATOM 1794 C C . VAL A 1 219 ? 2.189 8.296 -18.365 1.00 96.38 219 VAL A C 1
ATOM 1796 O O . VAL A 1 219 ? 2.495 7.237 -18.921 1.00 96.38 219 VAL A O 1
ATOM 1799 N N . CYS A 1 220 ? 1.243 8.364 -17.430 1.00 95.88 220 CYS A N 1
ATOM 1800 C CA . CYS A 1 220 ? 0.368 7.259 -17.070 1.00 95.88 220 CYS A CA 1
ATOM 1801 C C . CYS A 1 220 ? -1.081 7.734 -17.173 1.00 95.88 220 CYS A C 1
ATOM 1803 O O . CYS A 1 220 ? -1.491 8.641 -16.451 1.00 95.88 220 CYS A O 1
ATOM 1805 N N . VAL A 1 221 ? -1.829 7.152 -18.105 1.00 95.00 221 VAL A N 1
ATOM 1806 C CA . VAL A 1 221 ? -3.170 7.607 -18.477 1.00 95.00 221 VAL A CA 1
ATOM 1807 C C . VAL A 1 221 ? -4.207 6.737 -17.783 1.00 95.00 221 VAL A C 1
ATOM 1809 O O . VAL A 1 221 ? -4.056 5.515 -17.706 1.00 95.00 221 VAL A O 1
ATOM 1812 N N . TYR A 1 222 ? -5.260 7.369 -17.273 1.00 93.25 222 TYR A N 1
ATOM 1813 C CA . TYR A 1 222 ? -6.447 6.685 -16.778 1.00 93.25 222 TYR A CA 1
ATOM 1814 C C . TYR A 1 222 ? -7.484 6.624 -17.899 1.00 93.25 222 TYR A C 1
ATOM 1816 O O . TYR A 1 222 ? -8.059 7.646 -18.265 1.00 93.25 222 TYR A O 1
ATOM 1824 N N . ASP A 1 223 ? -7.691 5.434 -18.456 1.00 89.12 223 ASP A N 1
ATOM 1825 C CA . ASP A 1 223 ? -8.658 5.188 -19.525 1.00 89.12 223 ASP A CA 1
ATOM 1826 C C . ASP A 1 223 ? -9.508 3.960 -19.186 1.00 89.12 223 ASP A C 1
ATOM 1828 O O . ASP A 1 223 ? -8.995 2.968 -18.670 1.00 89.12 223 ASP A O 1
ATOM 1832 N N . ASN A 1 224 ? -10.815 4.020 -19.457 1.00 87.06 224 ASN A N 1
ATOM 1833 C CA . ASN A 1 224 ? -11.755 2.918 -19.225 1.00 87.06 224 ASN A CA 1
ATOM 1834 C C . ASN A 1 224 ? -11.611 2.260 -17.838 1.00 87.06 224 ASN A C 1
ATOM 1836 O O . ASN A 1 224 ? -11.524 1.037 -17.716 1.00 87.06 224 ASN A O 1
ATOM 1840 N N . SER A 1 225 ? -11.556 3.075 -16.778 1.00 86.31 225 SER A N 1
ATOM 1841 C CA . SER A 1 225 ? -11.351 2.640 -15.384 1.00 86.31 225 SER A CA 1
ATOM 1842 C C . SER A 1 225 ? -10.036 1.897 -15.102 1.00 86.31 225 SER A C 1
ATOM 1844 O O . SER A 1 225 ? -9.905 1.200 -14.097 1.00 86.31 225 SER A O 1
ATOM 1846 N N . LYS A 1 226 ? -9.034 2.052 -15.973 1.00 88.38 226 LYS A N 1
ATOM 1847 C CA . LYS A 1 226 ? -7.739 1.392 -15.853 1.00 88.38 226 LYS A CA 1
ATOM 1848 C C . LYS A 1 226 ? -6.592 2.363 -16.079 1.00 88.38 226 LYS A C 1
ATOM 1850 O O . LYS A 1 226 ? -6.517 3.080 -17.072 1.00 88.38 226 LYS A O 1
ATOM 1855 N N . LEU A 1 227 ? -5.635 2.321 -15.166 1.00 92.94 227 LEU A N 1
ATOM 1856 C CA . LEU A 1 227 ? -4.414 3.100 -15.267 1.00 92.94 227 LEU A CA 1
ATOM 1857 C C . LEU A 1 227 ? -3.389 2.346 -16.135 1.00 92.94 227 LEU A C 1
ATOM 1859 O O . LEU A 1 227 ? -3.117 1.175 -15.877 1.00 92.94 227 LEU A O 1
ATOM 1863 N N . THR A 1 228 ? -2.830 2.976 -17.171 1.00 94.81 228 THR A N 1
ATOM 1864 C CA . THR A 1 228 ? -1.896 2.341 -18.123 1.00 94.81 228 THR A CA 1
ATOM 1865 C C . THR A 1 228 ? -0.750 3.284 -18.494 1.00 94.81 228 THR A C 1
ATOM 1867 O O . THR A 1 228 ? -0.957 4.479 -18.683 1.00 94.81 228 THR A O 1
ATOM 1870 N N . CYS A 1 229 ? 0.472 2.756 -18.606 1.00 97.56 229 CYS A N 1
ATOM 1871 C CA . CYS A 1 229 ? 1.631 3.537 -19.041 1.00 97.56 229 CYS A CA 1
ATOM 1872 C C . CYS A 1 229 ? 1.571 3.849 -20.546 1.00 97.56 229 CYS A C 1
ATOM 1874 O O . CYS A 1 229 ? 1.321 2.952 -21.356 1.00 97.56 229 CYS A O 1
ATOM 1876 N N . GLU A 1 230 ? 1.890 5.084 -20.935 1.00 97.31 230 GLU A N 1
ATOM 1877 C CA . GLU A 1 230 ? 2.105 5.442 -22.340 1.00 97.31 230 GLU A CA 1
ATOM 1878 C C . GLU A 1 230 ? 3.537 5.069 -22.751 1.00 97.31 230 GLU A C 1
ATOM 1880 O O . GLU A 1 230 ? 4.484 5.831 -22.585 1.00 97.31 230 GLU A O 1
ATOM 1885 N N . CYS A 1 231 ? 3.718 3.824 -23.198 1.00 97.81 231 CYS A N 1
ATOM 1886 C CA . CYS A 1 231 ? 5.049 3.245 -23.360 1.00 97.81 231 CYS A CA 1
ATOM 1887 C C . CYS A 1 231 ? 5.875 3.842 -24.512 1.00 97.81 231 CYS A C 1
ATOM 1889 O O . CYS A 1 231 ? 5.510 3.759 -25.690 1.00 97.81 231 CYS A O 1
ATOM 1891 N N . GLU A 1 232 ? 7.074 4.298 -24.161 1.00 97.88 232 GLU A N 1
ATOM 1892 C CA . GLU A 1 232 ? 8.130 4.771 -25.052 1.00 97.88 232 GLU A CA 1
ATOM 1893 C C . GLU A 1 232 ? 9.203 3.684 -25.273 1.00 97.88 232 GLU A C 1
ATOM 1895 O O . GLU A 1 232 ? 8.992 2.493 -25.020 1.00 97.88 232 GLU A O 1
ATOM 1900 N N . HIS A 1 233 ? 10.368 4.061 -25.811 1.00 97.81 233 HIS A N 1
ATOM 1901 C CA . HIS A 1 233 ? 11.537 3.182 -25.959 1.00 97.81 233 HIS A CA 1
ATOM 1902 C C . HIS A 1 233 ? 11.260 1.843 -26.683 1.00 97.81 233 HIS A C 1
ATOM 1904 O O . HIS A 1 233 ? 11.905 0.823 -26.425 1.00 97.81 233 HIS A O 1
ATOM 1910 N N . ASN A 1 234 ? 10.302 1.852 -27.618 1.00 97.81 234 ASN A N 1
ATOM 1911 C CA . ASN A 1 234 ? 9.820 0.680 -28.359 1.00 97.81 234 ASN A CA 1
ATOM 1912 C C . ASN A 1 234 ? 9.294 -0.461 -27.465 1.00 97.81 234 ASN A C 1
ATOM 1914 O O . ASN A 1 234 ? 9.337 -1.633 -27.848 1.00 97.81 234 ASN A O 1
ATOM 1918 N N . THR A 1 235 ? 8.764 -0.121 -26.290 1.00 98.19 235 THR A N 1
ATOM 1919 C CA . THR A 1 235 ? 8.157 -1.062 -25.341 1.00 98.19 235 THR A CA 1
ATOM 1920 C C . THR A 1 235 ? 6.628 -1.059 -25.423 1.00 98.19 235 THR A C 1
ATOM 1922 O O . THR A 1 235 ? 6.014 -0.203 -26.058 1.00 98.19 235 THR A O 1
ATOM 1925 N N . THR A 1 236 ? 5.986 -2.075 -24.854 1.00 97.44 236 THR A N 1
ATOM 1926 C CA . THR A 1 236 ? 4.529 -2.244 -24.838 1.00 97.44 236 THR A CA 1
ATOM 1927 C C . THR A 1 236 ? 4.080 -3.059 -23.620 1.00 97.44 236 THR A C 1
ATOM 1929 O O . THR A 1 236 ? 4.901 -3.582 -22.860 1.00 97.44 236 THR A O 1
ATOM 1932 N N . GLY A 1 237 ? 2.766 -3.195 -23.447 1.00 95.50 237 GLY A N 1
ATOM 1933 C CA . GLY A 1 237 ? 2.131 -3.791 -22.274 1.00 95.50 237 GLY A CA 1
ATOM 1934 C C . GLY A 1 237 ? 1.834 -2.762 -21.177 1.00 95.50 237 GLY A C 1
ATOM 1935 O O . GLY A 1 237 ? 2.284 -1.624 -21.269 1.00 95.50 237 GLY A O 1
ATOM 1936 N N . PRO A 1 238 ? 1.093 -3.153 -20.126 1.00 94.81 238 PRO A N 1
ATOM 1937 C CA . PRO A 1 238 ? 0.587 -2.218 -19.116 1.00 94.81 238 PRO A CA 1
ATOM 1938 C C . PRO A 1 238 ? 1.692 -1.498 -18.334 1.00 94.81 238 PRO A C 1
ATOM 1940 O O . PRO A 1 238 ? 1.529 -0.334 -17.981 1.00 94.81 238 PRO A O 1
ATOM 1943 N N . ASP A 1 239 ? 2.819 -2.180 -18.114 1.00 96.75 239 ASP A N 1
ATOM 1944 C CA . ASP A 1 239 ? 3.972 -1.668 -17.364 1.00 96.75 239 ASP A CA 1
ATOM 1945 C C . ASP A 1 239 ? 5.195 -1.426 -18.262 1.00 96.75 239 ASP A C 1
ATOM 1947 O O . ASP A 1 239 ? 6.312 -1.304 -17.763 1.00 96.75 239 ASP A O 1
ATOM 1951 N N . CYS A 1 240 ? 5.033 -1.448 -19.590 1.00 97.75 240 CYS A N 1
ATOM 1952 C CA . CYS A 1 240 ? 6.154 -1.382 -20.537 1.00 97.75 240 CYS A CA 1
ATOM 1953 C C . CYS A 1 240 ? 7.176 -2.529 -20.370 1.00 97.75 240 CYS A C 1
ATOM 1955 O O . CYS A 1 240 ? 8.367 -2.386 -20.641 1.00 97.75 240 CYS A O 1
ATOM 1957 N N . GLY A 1 241 ? 6.695 -3.690 -19.910 1.00 96.81 241 GLY A N 1
ATOM 1958 C CA . GLY A 1 241 ? 7.500 -4.866 -19.558 1.00 96.81 241 GLY A CA 1
ATOM 1959 C C . GLY A 1 241 ? 7.876 -5.785 -20.726 1.00 96.81 241 GLY A C 1
ATOM 1960 O O . GLY A 1 241 ? 8.315 -6.911 -20.497 1.00 96.81 241 GLY A O 1
ATOM 1961 N N . LYS A 1 242 ? 7.612 -5.376 -21.973 1.00 97.25 242 LYS A N 1
ATOM 1962 C CA . LYS A 1 242 ? 7.876 -6.170 -23.184 1.00 97.25 242 LYS A CA 1
ATOM 1963 C C . LYS A 1 242 ? 8.284 -5.262 -24.339 1.00 97.25 242 LYS A C 1
ATOM 1965 O O . LYS A 1 242 ? 7.800 -4.140 -24.443 1.00 97.25 242 LYS A O 1
ATOM 1970 N N . CYS A 1 243 ? 9.115 -5.762 -25.250 1.00 98.06 243 CYS A N 1
ATOM 1971 C CA . CYS A 1 243 ? 9.390 -5.072 -26.512 1.00 98.06 243 CYS A CA 1
ATOM 1972 C C . CYS A 1 243 ? 8.207 -5.180 -27.483 1.00 98.06 243 CYS A C 1
ATOM 1974 O O . CYS A 1 243 ? 7.521 -6.205 -27.529 1.00 98.06 243 CYS A O 1
ATOM 1976 N N . LYS A 1 244 ? 7.989 -4.136 -28.293 1.00 97.50 244 LYS A N 1
ATOM 1977 C CA . LYS A 1 244 ? 7.043 -4.168 -29.417 1.00 97.50 244 LYS A CA 1
ATOM 1978 C C . LYS A 1 244 ? 7.442 -5.253 -30.424 1.00 97.50 244 LYS A C 1
ATOM 1980 O O . LYS A 1 244 ? 8.614 -5.619 -30.554 1.00 97.50 244 LYS A O 1
ATOM 1985 N N . LYS A 1 245 ? 6.461 -5.742 -31.189 1.00 95.00 245 LYS A N 1
ATOM 1986 C CA . LYS A 1 245 ? 6.719 -6.609 -32.348 1.00 95.00 245 LYS A CA 1
ATOM 1987 C C . LYS A 1 245 ? 7.701 -5.899 -33.294 1.00 95.00 245 LYS A C 1
ATOM 1989 O O . LYS A 1 245 ? 7.588 -4.692 -33.480 1.00 95.00 245 LYS A O 1
ATOM 1994 N N . ASN A 1 246 ? 8.653 -6.639 -33.865 1.00 94.31 246 ASN A N 1
ATOM 1995 C CA . ASN A 1 246 ? 9.764 -6.134 -34.694 1.00 94.31 246 ASN A CA 1
ATOM 1996 C C . ASN A 1 246 ? 10.870 -5.365 -33.946 1.00 94.31 246 ASN A C 1
ATOM 1998 O O . ASN A 1 246 ? 11.819 -4.938 -34.589 1.00 94.31 246 ASN A O 1
ATOM 2002 N N . TYR A 1 247 ? 10.801 -5.221 -32.619 1.00 95.75 247 TYR A N 1
ATOM 2003 C CA . TYR A 1 247 ? 11.858 -4.611 -31.796 1.00 95.75 247 TYR A CA 1
ATOM 2004 C C . TYR A 1 247 ? 12.468 -5.617 -30.812 1.00 95.75 247 TYR A C 1
ATOM 2006 O O . TYR A 1 247 ? 12.744 -5.304 -29.658 1.00 95.75 247 TYR A O 1
ATOM 2014 N N . GLN A 1 248 ? 12.661 -6.856 -31.263 1.00 95.38 248 GLN A N 1
ATOM 2015 C CA . GLN A 1 248 ? 13.146 -7.974 -30.448 1.00 95.38 248 GLN A CA 1
ATOM 2016 C C . GLN A 1 248 ? 14.581 -8.373 -30.831 1.00 95.38 248 GLN A C 1
ATOM 2018 O O . GLN A 1 248 ? 14.958 -9.534 -30.704 1.00 95.38 248 GLN A O 1
ATOM 2023 N N . GLY A 1 249 ? 15.390 -7.423 -31.313 1.00 93.31 249 GLY A N 1
ATOM 2024 C CA . GLY A 1 249 ? 16.804 -7.642 -31.646 1.00 93.31 249 GLY A CA 1
ATOM 2025 C C . GLY A 1 249 ? 17.680 -7.974 -30.433 1.00 93.31 249 GLY A C 1
ATOM 2026 O O . GLY A 1 249 ? 18.757 -8.540 -30.590 1.00 93.31 249 GLY A O 1
ATOM 2027 N N . ARG A 1 250 ? 17.204 -7.663 -29.221 1.00 93.88 250 ARG A N 1
ATOM 2028 C CA . ARG A 1 250 ? 17.771 -8.115 -27.944 1.00 93.88 250 ARG A CA 1
ATOM 2029 C C . ARG A 1 250 ? 16.660 -8.420 -26.930 1.00 93.88 250 ARG A C 1
ATOM 2031 O O . ARG A 1 250 ? 15.546 -7.916 -27.108 1.00 93.88 250 ARG A O 1
ATOM 2038 N N . PRO A 1 251 ? 16.941 -9.195 -25.866 1.00 95.94 251 PRO A N 1
ATOM 2039 C CA . PRO A 1 251 ? 16.007 -9.377 -24.760 1.00 95.94 251 PRO A CA 1
ATOM 2040 C C . PRO A 1 251 ? 15.599 -8.042 -24.128 1.00 95.94 251 PRO A C 1
ATOM 2042 O O . PRO A 1 251 ? 16.391 -7.100 -24.077 1.00 95.94 251 PRO A O 1
ATOM 2045 N N . TRP A 1 252 ? 14.361 -7.972 -23.637 1.00 97.69 252 TRP A N 1
ATOM 2046 C CA . TRP A 1 252 ? 13.872 -6.814 -22.891 1.00 97.69 252 TRP A CA 1
ATOM 2047 C C . TRP A 1 252 ? 14.616 -6.680 -21.558 1.00 97.69 252 TRP A C 1
ATOM 2049 O O . TRP A 1 252 ? 14.849 -7.673 -20.867 1.00 97.69 252 TRP A O 1
ATOM 2059 N N . SER A 1 253 ? 14.927 -5.446 -21.178 1.00 95.94 253 SER A N 1
ATOM 2060 C CA . SER A 1 253 ? 15.432 -5.095 -19.852 1.00 95.94 253 SER A CA 1
ATOM 2061 C C . SER A 1 253 ? 14.851 -3.742 -19.438 1.00 95.94 253 SER A C 1
ATOM 2063 O O . SER A 1 253 ? 14.745 -2.874 -20.307 1.00 95.94 253 SER A O 1
ATOM 2065 N N . PRO A 1 254 ? 14.521 -3.534 -18.151 1.00 96.00 254 PRO A N 1
ATOM 2066 C CA . PRO A 1 254 ? 14.014 -2.249 -17.677 1.00 96.00 254 PRO A CA 1
ATOM 2067 C C . PRO A 1 254 ? 15.065 -1.148 -17.867 1.00 96.00 254 PRO A C 1
ATOM 2069 O O . PRO A 1 254 ? 16.264 -1.438 -17.947 1.00 96.00 254 PRO A O 1
ATOM 2072 N N . GLY A 1 255 ? 14.641 0.115 -17.896 1.00 95.75 255 GLY A N 1
ATOM 2073 C CA . GLY A 1 255 ? 15.575 1.230 -17.757 1.00 95.75 255 GLY A CA 1
ATOM 2074 C C . GLY A 1 255 ? 16.261 1.226 -16.384 1.00 95.75 255 GLY A C 1
ATOM 2075 O O . GLY A 1 255 ? 15.830 0.537 -15.459 1.00 95.75 255 GLY A O 1
ATOM 2076 N N . SER A 1 256 ? 17.327 2.006 -16.254 1.00 94.44 256 SER A N 1
ATOM 2077 C CA . SER A 1 256 ? 18.053 2.231 -15.002 1.00 94.44 256 SER A CA 1
ATOM 2078 C C . SER A 1 256 ? 18.230 3.728 -14.766 1.00 94.44 256 SER A C 1
ATOM 2080 O O . SER A 1 256 ? 18.397 4.511 -15.703 1.00 94.44 256 SER A O 1
ATOM 2082 N N . TYR A 1 257 ? 18.209 4.128 -13.498 1.00 92.44 257 TYR A N 1
ATOM 2083 C CA . TYR A 1 257 ? 18.496 5.493 -13.062 1.00 92.44 257 TYR A CA 1
ATOM 2084 C C . TYR A 1 257 ? 19.965 5.895 -13.264 1.00 92.44 257 TYR A C 1
ATOM 2086 O O . TYR A 1 257 ? 20.292 7.083 -13.224 1.00 92.44 257 TYR A O 1
ATOM 2094 N N . LEU A 1 258 ? 20.865 4.931 -13.484 1.00 91.69 258 LEU A N 1
ATOM 2095 C CA . LEU A 1 258 ? 22.296 5.162 -13.651 1.00 91.69 258 LEU A CA 1
ATOM 2096 C C . LEU A 1 258 ? 22.703 5.213 -15.140 1.00 91.69 258 LEU A C 1
ATOM 2098 O O . LEU A 1 258 ? 22.183 4.434 -15.945 1.00 91.69 258 LEU A O 1
ATOM 2102 N N . PRO A 1 259 ? 23.650 6.097 -15.527 1.00 93.12 259 PRO A N 1
ATOM 2103 C CA . PRO A 1 259 ? 24.318 7.107 -14.701 1.00 93.12 259 PRO A CA 1
ATOM 2104 C C . PRO A 1 259 ? 23.466 8.376 -14.514 1.00 93.12 259 PRO A C 1
ATOM 2106 O O . PRO A 1 259 ? 22.777 8.837 -15.423 1.00 93.12 259 PRO A O 1
ATOM 2109 N N . ILE A 1 260 ? 23.557 8.991 -13.338 1.00 86.44 260 ILE A N 1
ATOM 2110 C CA . ILE A 1 260 ? 22.815 10.213 -12.987 1.00 86.44 260 ILE A CA 1
ATOM 2111 C C . ILE A 1 260 ? 23.392 11.410 -13.771 1.00 86.44 260 ILE A C 1
ATOM 2113 O O . ILE A 1 260 ? 24.614 11.510 -13.885 1.00 86.44 260 ILE A O 1
ATOM 2117 N N . PRO A 1 261 ? 22.566 12.335 -14.306 1.00 90.25 261 PRO A N 1
ATOM 2118 C CA . PRO A 1 261 ? 21.116 12.459 -14.110 1.00 90.25 261 PRO A CA 1
ATOM 2119 C C . PRO A 1 261 ? 20.248 11.798 -15.190 1.00 90.25 261 PRO A C 1
ATOM 2121 O O . PRO A 1 261 ? 19.032 11.778 -15.043 1.00 90.25 261 PRO A O 1
ATOM 2124 N N . LYS A 1 262 ? 20.834 11.308 -16.289 1.00 91.69 262 LYS A N 1
ATOM 2125 C CA . LYS A 1 262 ? 20.067 10.878 -17.473 1.00 91.69 262 LYS A CA 1
ATOM 2126 C C . LYS A 1 262 ? 19.591 9.424 -17.415 1.00 91.69 262 LYS A C 1
ATOM 2128 O O . LYS A 1 262 ? 18.614 9.092 -18.077 1.00 91.69 262 LYS A O 1
ATOM 2133 N N . GLY A 1 263 ? 20.273 8.575 -16.654 1.00 93.44 263 GLY A N 1
ATOM 2134 C CA . GLY A 1 263 ? 20.016 7.141 -16.615 1.00 93.44 263 GLY A CA 1
ATOM 2135 C C . GLY A 1 263 ? 20.360 6.423 -17.922 1.00 93.44 263 GLY A C 1
ATOM 2136 O O . GLY A 1 263 ? 20.965 6.982 -18.842 1.00 93.44 263 GLY A O 1
ATOM 2137 N N . THR A 1 264 ? 19.955 5.159 -18.005 1.00 95.12 264 THR A N 1
ATOM 2138 C CA . THR A 1 264 ? 20.037 4.328 -19.209 1.00 95.12 264 THR A CA 1
ATOM 2139 C C . THR A 1 264 ? 18.657 3.784 -19.554 1.00 95.12 264 THR A C 1
ATOM 2141 O O . THR A 1 264 ? 18.037 3.056 -18.787 1.00 95.12 264 THR A O 1
ATOM 2144 N N . ALA A 1 265 ? 18.158 4.127 -20.742 1.00 94.06 265 ALA A N 1
ATOM 2145 C CA . ALA A 1 265 ? 16.801 3.768 -21.154 1.00 94.06 265 ALA A CA 1
ATOM 2146 C C . ALA A 1 265 ? 16.632 2.291 -21.533 1.00 94.06 265 ALA A C 1
ATOM 2148 O O . ALA A 1 265 ? 15.509 1.810 -21.584 1.00 94.06 265 ALA A O 1
ATOM 2149 N N . ASN A 1 266 ? 17.720 1.583 -21.860 1.00 95.94 266 ASN A N 1
ATOM 2150 C CA . ASN A 1 266 ? 17.693 0.181 -22.290 1.00 95.94 266 ASN A CA 1
ATOM 2151 C C . ASN A 1 266 ? 16.653 -0.138 -23.389 1.00 95.94 266 ASN A C 1
ATOM 2153 O O . ASN A 1 266 ? 16.042 -1.202 -23.418 1.00 95.94 266 ASN A O 1
ATOM 2157 N N . THR A 1 267 ? 16.518 0.776 -24.353 1.00 96.94 267 THR A N 1
ATOM 2158 C CA . THR A 1 267 ? 15.560 0.738 -25.469 1.00 96.94 267 THR A CA 1
ATOM 2159 C C . THR A 1 267 ? 15.562 -0.578 -26.251 1.00 96.94 267 THR A C 1
ATOM 2161 O O . THR A 1 267 ? 16.620 -1.145 -26.542 1.00 96.94 267 THR A O 1
ATOM 2164 N N . CYS A 1 268 ? 14.382 -1.052 -26.650 1.00 97.50 268 CYS A N 1
ATOM 2165 C CA . CYS A 1 268 ? 14.243 -2.231 -27.505 1.00 97.50 268 CYS A CA 1
ATOM 2166 C C . CYS A 1 268 ? 14.760 -1.957 -28.934 1.00 97.50 268 CYS A C 1
ATOM 2168 O O . CYS A 1 268 ? 14.462 -0.916 -29.528 1.00 97.50 268 CYS A O 1
ATOM 2170 N N . ILE A 1 269 ? 15.537 -2.898 -29.484 1.00 95.88 269 ILE A N 1
ATOM 2171 C CA . ILE A 1 269 ? 16.260 -2.759 -30.764 1.00 95.88 269 ILE A CA 1
ATOM 2172 C C . ILE A 1 269 ? 15.505 -3.505 -31.874 1.00 95.88 269 ILE A C 1
ATOM 2174 O O . ILE A 1 269 ? 15.021 -4.605 -31.604 1.00 95.88 269 ILE A O 1
ATOM 2178 N N . PRO A 1 270 ? 15.422 -2.974 -33.110 1.00 95.12 270 PRO A N 1
ATOM 2179 C CA . PRO A 1 270 ? 14.823 -3.673 -34.245 1.00 95.12 270 PRO A CA 1
ATOM 2180 C C . PRO A 1 270 ? 15.320 -5.115 -34.418 1.00 95.12 270 PRO A C 1
ATOM 2182 O O . PRO A 1 270 ? 16.505 -5.404 -34.256 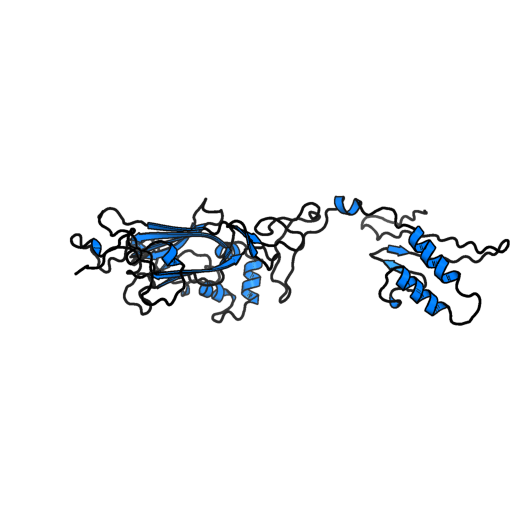1.00 95.12 270 PRO A O 1
ATOM 2185 N N . SER A 1 271 ? 14.417 -6.031 -34.760 1.00 91.56 271 SER A N 1
ATOM 2186 C CA . SER A 1 271 ? 14.752 -7.428 -35.042 1.00 91.56 271 SER A CA 1
ATOM 2187 C C . SER A 1 271 ? 15.576 -7.539 -36.331 1.00 91.56 271 SER A C 1
ATOM 2189 O O . SER A 1 271 ? 15.337 -6.812 -37.295 1.00 91.56 271 SER A O 1
ATOM 2191 N N . ILE A 1 272 ? 16.501 -8.501 -36.401 1.00 80.00 272 ILE A N 1
ATOM 2192 C CA . ILE A 1 272 ? 17.349 -8.724 -37.591 1.00 80.00 272 ILE A CA 1
ATOM 2193 C C . ILE A 1 272 ? 16.496 -8.983 -38.847 1.00 80.00 272 ILE A C 1
ATOM 2195 O O . ILE A 1 272 ? 16.789 -8.462 -39.918 1.00 80.00 272 ILE A O 1
ATOM 2199 N N . SER A 1 273 ? 15.373 -9.693 -38.708 1.00 66.94 273 SER A N 1
ATOM 2200 C CA . SER A 1 273 ? 14.419 -9.939 -39.799 1.00 66.94 273 SER A CA 1
ATOM 2201 C C . SER A 1 273 ? 13.675 -8.688 -40.286 1.00 66.94 273 SER A C 1
ATOM 2203 O O . SER A 1 273 ? 13.228 -8.657 -41.427 1.00 66.94 273 SER A O 1
ATOM 2205 N N . SER A 1 274 ? 13.560 -7.642 -39.462 1.00 56.72 274 SER A N 1
ATOM 2206 C CA . SER A 1 274 ? 12.966 -6.353 -39.855 1.00 56.72 274 SER A CA 1
ATOM 2207 C C . SER A 1 274 ? 13.966 -5.381 -40.488 1.00 56.72 274 SER A C 1
ATOM 2209 O O . SER A 1 274 ? 13.550 -4.409 -41.110 1.00 56.72 274 SER A O 1
ATOM 2211 N N . ILE A 1 275 ? 15.271 -5.657 -40.387 1.00 56.16 275 ILE A N 1
ATOM 2212 C CA . ILE A 1 275 ? 16.328 -4.890 -41.073 1.00 56.16 275 ILE A CA 1
ATOM 2213 C C . ILE A 1 275 ? 16.375 -5.251 -42.578 1.00 56.16 275 ILE A C 1
ATOM 2215 O O . ILE A 1 275 ? 16.866 -4.471 -43.391 1.00 56.16 275 ILE A O 1
ATOM 2219 N N . GLY A 1 276 ? 15.781 -6.390 -42.967 1.00 47.78 276 GLY A N 1
ATOM 2220 C CA . GLY A 1 276 ? 15.747 -6.915 -44.340 1.00 47.78 276 GLY A CA 1
ATOM 2221 C C . GLY A 1 276 ? 14.692 -6.326 -45.287 1.00 47.78 276 GLY A C 1
ATOM 2222 O O . GLY A 1 276 ? 14.656 -6.731 -46.442 1.00 47.78 276 GLY A O 1
ATOM 2223 N N . ASN A 1 277 ? 13.867 -5.372 -44.841 1.00 40.47 277 ASN A N 1
ATOM 2224 C CA . ASN A 1 277 ? 12.915 -4.642 -45.696 1.00 40.47 277 ASN A CA 1
ATOM 2225 C C . ASN A 1 277 ? 13.303 -3.163 -45.862 1.00 40.47 277 ASN A C 1
ATOM 2227 O O . ASN A 1 277 ? 12.447 -2.285 -45.963 1.00 40.47 277 ASN A O 1
ATOM 2231 N N . THR A 1 278 ? 14.601 -2.865 -45.896 1.00 35.50 278 THR A N 1
ATOM 2232 C CA . THR A 1 278 ? 15.046 -1.654 -46.591 1.00 35.50 278 THR A CA 1
ATOM 2233 C C . THR A 1 278 ? 14.960 -1.926 -48.095 1.00 35.50 278 THR A C 1
ATOM 2235 O O . THR A 1 278 ? 15.338 -3.016 -48.531 1.00 35.50 278 THR A O 1
ATOM 2238 N N . PRO A 1 279 ? 14.425 -1.003 -48.915 1.00 31.45 279 PRO A N 1
ATOM 2239 C CA . PRO A 1 279 ? 14.409 -1.201 -50.355 1.00 31.45 279 PRO A CA 1
ATOM 2240 C C . PRO A 1 279 ? 15.863 -1.351 -50.807 1.00 31.45 279 PRO A C 1
ATOM 2242 O O . PRO A 1 279 ? 16.650 -0.412 -50.715 1.00 31.45 279 PRO A O 1
ATOM 2245 N N . THR A 1 280 ? 16.226 -2.529 -51.311 1.00 33.75 280 THR A N 1
ATOM 2246 C CA . THR A 1 280 ? 17.535 -2.824 -51.921 1.00 33.75 280 THR A CA 1
ATOM 2247 C C . THR A 1 280 ? 17.811 -1.99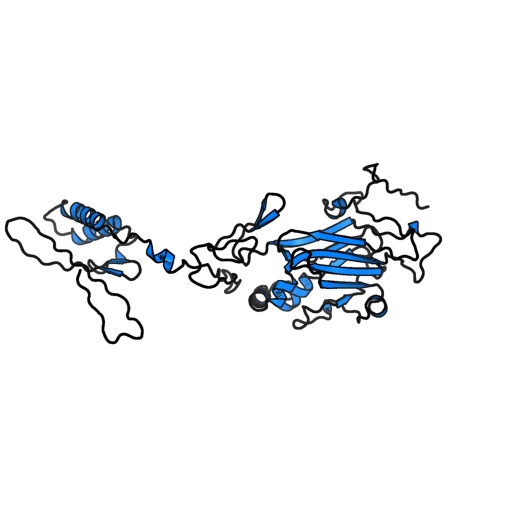5 -53.177 1.00 33.75 280 THR A C 1
ATOM 2249 O O . THR A 1 280 ? 18.855 -2.124 -53.806 1.00 33.75 280 THR A O 1
ATOM 2252 N N . THR A 1 281 ? 16.928 -1.065 -53.519 1.00 30.80 281 THR A N 1
ATOM 2253 C CA . THR A 1 281 ? 17.205 0.033 -54.429 1.00 30.80 281 THR A CA 1
ATOM 2254 C C . THR A 1 281 ? 17.578 1.275 -53.626 1.00 30.80 281 THR A C 1
ATOM 2256 O O . THR A 1 281 ? 16.740 2.143 -53.373 1.00 30.80 281 THR A O 1
ATOM 2259 N N . CYS A 1 282 ? 18.867 1.427 -53.309 1.00 33.81 282 CYS A N 1
ATOM 2260 C CA . CYS A 1 282 ? 19.437 2.768 -53.357 1.00 33.81 282 CYS A CA 1
ATOM 2261 C C . CYS A 1 282 ? 19.227 3.221 -54.806 1.00 33.81 282 CYS A C 1
ATOM 2263 O O . CYS A 1 282 ? 19.881 2.721 -55.722 1.00 33.81 282 CYS A O 1
ATOM 2265 N N . SER A 1 283 ? 18.188 4.020 -55.048 1.00 36.88 283 SER A N 1
ATOM 2266 C CA . SER A 1 283 ? 17.847 4.461 -56.392 1.00 36.88 283 SER A CA 1
ATOM 2267 C C . SER A 1 283 ? 19.002 5.315 -56.908 1.00 36.88 283 SER A C 1
ATOM 2269 O O . SER A 1 283 ? 19.091 6.510 -56.627 1.00 36.88 283 SER A O 1
ATOM 2271 N N . PHE A 1 284 ? 19.887 4.699 -57.697 1.00 37.12 284 PHE A N 1
ATOM 2272 C CA . PHE A 1 284 ? 20.925 5.373 -58.484 1.00 37.12 284 PHE A CA 1
ATOM 2273 C C . PHE A 1 284 ? 20.343 6.502 -59.356 1.00 37.12 284 PHE A C 1
ATOM 2275 O O . PHE A 1 284 ? 21.083 7.362 -59.831 1.00 37.12 284 PHE A O 1
ATOM 2282 N N . GLN A 1 285 ? 19.019 6.537 -59.542 1.00 37.00 285 GLN A N 1
ATOM 2283 C CA . GLN A 1 285 ? 18.294 7.607 -60.214 1.00 37.00 285 GLN A CA 1
ATOM 2284 C C . GLN A 1 285 ? 18.416 8.953 -59.479 1.00 37.00 285 GLN A C 1
ATOM 2286 O O . GLN A 1 285 ? 18.586 9.975 -60.138 1.00 37.00 285 GLN A O 1
ATOM 2291 N N . ALA A 1 286 ? 18.403 8.973 -58.139 1.00 35.62 286 ALA A N 1
ATOM 2292 C CA . ALA A 1 286 ? 18.499 10.215 -57.363 1.00 35.62 286 ALA A CA 1
ATOM 2293 C C . ALA A 1 286 ? 19.907 10.837 -57.443 1.00 35.62 286 ALA A C 1
ATOM 2295 O O . ALA A 1 286 ? 20.044 12.037 -57.682 1.00 35.62 286 ALA A O 1
ATOM 2296 N N . LEU A 1 287 ? 20.956 10.008 -57.359 1.00 39.81 287 LEU A N 1
ATOM 2297 C CA . LEU A 1 287 ? 22.348 10.441 -57.543 1.00 39.81 287 LEU A CA 1
ATOM 2298 C C . LEU A 1 287 ? 22.644 10.873 -58.988 1.00 39.81 287 LEU A C 1
ATOM 2300 O O . LEU A 1 287 ? 23.356 11.855 -59.192 1.00 39.81 287 LEU A O 1
ATOM 2304 N N . ARG A 1 288 ? 22.064 10.200 -59.994 1.00 40.34 288 ARG A N 1
ATOM 2305 C CA . ARG A 1 288 ? 22.200 10.600 -61.407 1.00 40.34 288 ARG A CA 1
ATOM 2306 C C . ARG A 1 288 ? 21.585 11.973 -61.691 1.00 40.34 288 ARG A C 1
ATOM 2308 O O . ARG A 1 288 ? 22.211 12.772 -62.381 1.00 40.34 288 ARG A O 1
ATOM 2315 N N . VAL A 1 289 ? 20.400 12.268 -61.151 1.00 41.84 289 VAL A N 1
ATOM 2316 C CA . VAL A 1 289 ? 19.709 13.555 -61.373 1.00 41.84 289 VAL A CA 1
ATOM 2317 C C . VAL A 1 289 ? 20.408 14.710 -60.646 1.00 41.84 289 VAL A C 1
ATOM 2319 O O . VAL A 1 289 ? 20.516 15.804 -61.200 1.00 41.84 289 VAL A O 1
ATOM 2322 N N . ALA A 1 290 ? 20.933 14.467 -59.441 1.00 42.62 290 ALA A N 1
ATOM 2323 C CA . ALA A 1 290 ? 21.685 15.462 -58.677 1.00 42.62 290 ALA A CA 1
ATOM 2324 C C . ALA A 1 290 ? 23.010 15.852 -59.361 1.00 42.62 290 ALA A C 1
ATOM 2326 O O . ALA A 1 290 ? 23.323 17.037 -59.472 1.00 42.62 290 ALA A O 1
ATOM 2327 N N . PHE A 1 291 ? 23.760 14.874 -59.884 1.00 43.97 291 PHE A N 1
ATOM 2328 C CA . PHE A 1 291 ? 25.018 15.139 -60.590 1.00 43.97 291 PHE A CA 1
ATOM 2329 C C . PHE A 1 291 ? 24.819 15.741 -61.989 1.00 43.97 291 PHE A C 1
ATOM 2331 O O . PHE A 1 291 ? 25.607 16.599 -62.384 1.00 43.97 291 PHE A O 1
ATOM 2338 N N . ALA A 1 292 ? 23.766 15.354 -62.720 1.00 42.62 292 ALA A N 1
ATOM 2339 C CA . ALA A 1 292 ? 23.450 15.943 -64.025 1.00 42.62 292 ALA A CA 1
ATOM 2340 C C . ALA A 1 292 ? 23.128 17.447 -63.914 1.00 42.62 292 ALA A C 1
ATOM 2342 O O . ALA A 1 292 ? 23.673 18.252 -64.668 1.00 42.62 292 ALA A O 1
ATOM 2343 N N . ARG A 1 293 ? 22.343 17.848 -62.902 1.00 41.84 293 ARG A N 1
ATOM 2344 C CA . ARG A 1 293 ? 22.008 19.263 -62.651 1.00 41.84 293 ARG A CA 1
ATOM 2345 C C . ARG A 1 293 ? 23.209 20.117 -62.231 1.00 41.84 293 ARG A C 1
ATOM 2347 O O . ARG A 1 293 ? 23.266 21.288 -62.594 1.00 41.84 293 ARG A O 1
ATOM 2354 N N . ALA A 1 294 ? 24.178 19.548 -61.512 1.00 42.72 294 ALA A N 1
ATOM 2355 C CA . ALA A 1 294 ? 25.380 20.267 -61.076 1.00 42.72 294 ALA A CA 1
ATOM 2356 C C . ALA A 1 294 ? 26.403 20.504 -62.209 1.00 42.72 294 ALA A C 1
ATOM 2358 O O . ALA A 1 294 ? 27.232 21.412 -62.115 1.00 42.72 294 ALA A O 1
ATOM 2359 N N . PHE A 1 295 ? 26.364 19.697 -63.279 1.00 40.56 295 PHE A N 1
ATOM 2360 C CA . PHE A 1 295 ? 27.312 19.778 -64.400 1.00 40.56 295 PHE A CA 1
ATOM 2361 C C . PHE A 1 295 ? 26.764 20.504 -65.640 1.00 40.56 295 PHE A C 1
ATOM 2363 O O . PHE A 1 295 ? 27.556 20.984 -66.449 1.00 40.56 295 PHE A O 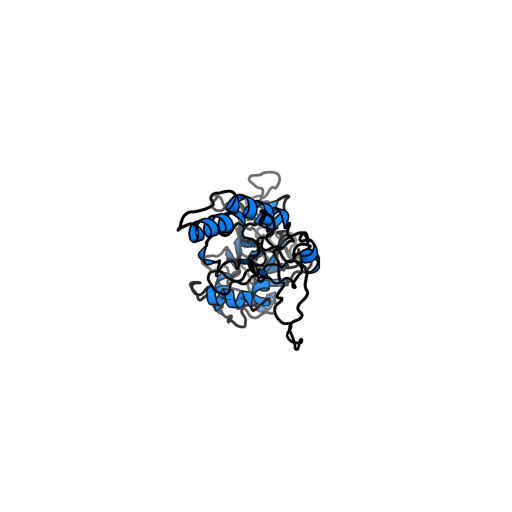1
ATOM 2370 N N . GLU A 1 296 ? 25.441 20.658 -65.774 1.00 42.25 296 GLU A N 1
ATOM 2371 C CA . GLU A 1 296 ? 24.831 21.500 -66.821 1.00 42.25 296 GLU A CA 1
ATOM 2372 C C . GLU A 1 296 ? 25.026 23.006 -66.578 1.00 42.25 296 GLU A C 1
ATOM 2374 O O . GLU A 1 296 ? 24.911 23.811 -67.503 1.00 42.25 296 GLU A O 1
ATOM 2379 N N . SER A 1 297 ? 25.398 23.414 -65.360 1.00 41.09 297 SER A N 1
ATOM 2380 C CA . SER A 1 297 ? 25.719 24.807 -65.061 1.00 41.09 297 SER A CA 1
ATOM 2381 C C . SER A 1 297 ? 27.238 25.060 -65.144 1.00 41.09 297 SER A C 1
ATOM 2383 O O . SER A 1 297 ? 28.007 24.796 -64.223 1.00 41.09 297 SER A O 1
ATOM 2385 N N . ARG A 1 298 ? 27.645 25.646 -66.280 1.00 42.09 298 ARG A N 1
ATOM 2386 C CA . ARG A 1 298 ? 28.906 26.380 -66.532 1.00 42.09 298 ARG A CA 1
ATOM 2387 C C . ARG A 1 298 ? 30.174 25.547 -66.762 1.00 42.09 298 ARG A C 1
ATOM 2389 O O . ARG A 1 298 ? 30.960 25.267 -65.858 1.00 42.09 298 ARG A O 1
ATOM 2396 N N . GLN A 1 299 ? 30.473 25.336 -68.042 1.00 38.97 299 GLN A N 1
ATOM 2397 C CA . GLN A 1 299 ? 31.855 25.241 -68.508 1.00 38.97 299 GLN A CA 1
ATOM 2398 C C . GLN A 1 299 ? 32.566 26.591 -68.297 1.00 38.97 299 GLN A C 1
ATOM 2400 O O . GLN A 1 299 ? 32.084 27.629 -68.739 1.00 38.97 299 GLN A O 1
ATOM 2405 N N . GLY A 1 300 ? 33.728 26.558 -67.638 1.00 43.81 300 GLY A N 1
ATOM 2406 C CA . GLY A 1 300 ? 34.755 27.600 -67.741 1.00 43.81 300 GLY A CA 1
ATOM 2407 C C . GLY A 1 300 ? 34.636 28.790 -66.785 1.00 43.81 300 GLY A C 1
ATOM 2408 O O . GLY A 1 300 ? 34.219 29.862 -67.190 1.00 43.81 300 GLY A O 1
ATOM 2409 N N . THR A 1 301 ? 35.085 28.648 -65.533 1.00 36.19 301 THR A N 1
ATOM 2410 C CA . THR A 1 301 ? 35.734 29.740 -64.763 1.00 36.19 301 THR A CA 1
ATOM 2411 C C . THR A 1 301 ? 36.504 29.167 -63.554 1.00 36.19 301 THR A C 1
ATOM 2413 O O . THR A 1 301 ? 36.038 28.200 -62.940 1.00 36.19 301 THR A O 1
ATOM 2416 N N . PRO A 1 302 ? 37.678 29.716 -63.173 1.00 38.19 302 PRO A N 1
ATOM 2417 C CA . PRO A 1 302 ? 38.449 29.225 -62.030 1.00 38.19 302 PRO A CA 1
ATOM 2418 C C . PRO A 1 302 ? 37.770 29.657 -60.722 1.00 38.19 302 PRO A C 1
ATOM 2420 O O . PRO A 1 302 ? 37.638 30.843 -60.444 1.00 38.19 302 PRO A O 1
ATOM 2423 N N . GLY A 1 303 ? 37.309 28.681 -59.934 1.00 48.16 303 GLY A N 1
ATOM 2424 C CA . GLY A 1 303 ? 36.569 28.897 -58.679 1.00 48.16 303 GLY A CA 1
ATOM 2425 C C . GLY A 1 303 ? 35.442 27.885 -58.405 1.00 48.16 303 GLY A C 1
ATOM 2426 O O . GLY A 1 303 ? 34.865 27.887 -57.320 1.00 48.16 303 GLY A O 1
ATOM 2427 N N . SER A 1 304 ? 35.134 26.982 -59.347 1.00 50.19 304 SER A N 1
ATOM 2428 C CA . SER A 1 304 ? 33.924 26.137 -59.299 1.00 50.19 304 SER A CA 1
ATOM 2429 C C . SER A 1 304 ? 33.945 24.956 -58.310 1.00 50.19 304 SER A C 1
ATOM 2431 O O . SER A 1 304 ? 32.884 24.528 -57.858 1.00 50.19 304 SER A O 1
ATOM 2433 N N . LYS A 1 305 ? 35.118 24.449 -57.901 1.00 47.16 305 LYS A N 1
ATOM 2434 C CA . LYS A 1 305 ? 35.223 23.191 -57.125 1.00 47.16 305 LYS A CA 1
ATOM 2435 C C . LYS A 1 305 ? 34.586 23.238 -55.731 1.00 47.16 305 LYS A C 1
ATOM 2437 O O . LYS A 1 305 ? 34.014 22.245 -55.291 1.00 47.16 305 LYS A O 1
ATOM 2442 N N . ARG A 1 306 ? 34.686 24.365 -55.016 1.00 51.41 306 ARG A N 1
ATOM 2443 C CA . ARG A 1 306 ? 34.134 24.487 -53.650 1.00 51.41 306 ARG A CA 1
ATOM 2444 C C . ARG A 1 306 ? 32.612 24.651 -53.669 1.00 51.41 306 ARG A C 1
ATOM 2446 O O . ARG A 1 306 ? 31.941 24.135 -52.789 1.00 51.41 306 ARG A O 1
ATOM 2453 N N . ARG A 1 307 ? 32.077 25.313 -54.701 1.00 48.78 307 ARG A N 1
ATOM 2454 C CA . ARG A 1 307 ? 30.636 25.549 -54.884 1.00 48.78 307 ARG A CA 1
ATOM 2455 C C . ARG A 1 307 ? 29.897 24.286 -55.344 1.00 48.78 307 ARG A C 1
ATOM 2457 O O . ARG A 1 307 ? 28.848 23.980 -54.797 1.00 48.78 307 ARG A O 1
ATOM 2464 N N . GLN A 1 308 ? 30.507 23.497 -56.235 1.00 50.41 308 GLN A N 1
ATOM 2465 C CA . GLN A 1 308 ? 29.973 22.196 -56.669 1.00 50.41 308 GLN A CA 1
ATOM 2466 C C . GLN A 1 308 ? 29.866 21.177 -55.524 1.00 50.41 308 GLN A C 1
ATOM 2468 O O . GLN A 1 308 ? 28.907 20.416 -55.468 1.00 50.41 308 GLN A O 1
ATOM 2473 N N . ARG A 1 309 ? 30.816 21.175 -54.577 1.00 50.59 309 ARG A N 1
ATOM 2474 C CA . ARG A 1 309 ? 30.739 20.299 -53.393 1.00 50.59 309 ARG A CA 1
ATOM 2475 C C . ARG A 1 309 ? 29.560 20.634 -52.481 1.00 50.59 309 ARG A C 1
ATOM 2477 O O . ARG A 1 309 ? 28.936 19.720 -51.961 1.00 50.59 309 ARG A O 1
ATOM 2484 N N . VAL A 1 310 ? 29.245 21.919 -52.317 1.00 52.66 310 VAL A N 1
ATOM 2485 C CA . VAL A 1 310 ? 28.113 22.372 -51.492 1.00 52.66 310 VAL A CA 1
ATOM 2486 C C . VAL A 1 310 ? 26.786 21.922 -52.105 1.00 52.66 310 VAL A C 1
ATOM 2488 O O . VAL A 1 310 ? 25.946 21.378 -51.400 1.00 52.66 310 VAL A O 1
ATOM 2491 N N . GLU A 1 311 ? 26.602 22.082 -53.418 1.00 48.53 311 GLU A N 1
ATOM 2492 C CA . GLU A 1 311 ? 25.362 21.665 -54.093 1.00 48.53 311 GLU A CA 1
ATOM 2493 C C . GLU A 1 311 ? 25.150 20.149 -54.055 1.00 48.53 311 GLU A C 1
ATOM 2495 O O . GLU A 1 311 ? 24.030 19.689 -53.839 1.00 48.53 311 GLU A O 1
ATOM 2500 N N . VAL A 1 312 ? 26.222 19.367 -54.205 1.00 48.03 312 VAL A N 1
ATOM 2501 C CA . VAL A 1 312 ? 26.154 17.904 -54.098 1.00 48.03 312 VAL A CA 1
ATOM 2502 C C . VAL A 1 312 ? 25.849 17.470 -52.665 1.00 48.03 312 VAL A C 1
ATOM 2504 O O . VAL A 1 312 ? 25.011 16.592 -52.487 1.00 48.03 312 VAL A O 1
ATOM 2507 N N . ALA A 1 313 ? 26.453 18.109 -51.655 1.00 49.69 313 ALA A N 1
ATOM 2508 C CA . ALA A 1 313 ? 26.168 17.847 -50.243 1.00 49.69 313 ALA A CA 1
ATOM 2509 C C . ALA A 1 313 ? 24.696 18.127 -49.890 1.00 49.69 313 ALA A C 1
ATOM 2511 O O . ALA A 1 313 ? 24.042 17.289 -49.275 1.00 49.69 313 ALA A O 1
ATOM 2512 N N . VAL A 1 314 ? 24.143 19.248 -50.369 1.00 49.78 314 VAL A N 1
ATOM 2513 C CA . VAL A 1 314 ? 22.721 19.590 -50.192 1.00 49.78 314 VAL A CA 1
ATOM 2514 C C . VAL A 1 314 ? 21.812 18.593 -50.917 1.00 49.78 314 VAL A C 1
ATOM 2516 O O . VAL A 1 314 ? 20.810 18.155 -50.357 1.00 49.78 314 VAL A O 1
ATOM 2519 N N . ALA A 1 315 ? 22.159 18.186 -52.142 1.00 44.34 315 ALA A N 1
ATOM 2520 C CA . ALA A 1 315 ? 21.338 17.274 -52.939 1.00 44.34 315 ALA A CA 1
ATOM 2521 C C . ALA A 1 315 ? 21.277 15.839 -52.383 1.00 44.34 315 ALA A C 1
ATOM 2523 O O . ALA A 1 315 ? 20.315 15.123 -52.661 1.00 44.34 315 ALA A O 1
ATOM 2524 N N . ILE A 1 316 ? 22.276 15.422 -51.599 1.00 45.16 316 ILE A N 1
ATOM 2525 C CA . ILE A 1 316 ? 22.307 14.117 -50.916 1.00 45.16 316 ILE A CA 1
ATOM 2526 C C . ILE A 1 316 ? 21.971 14.213 -49.416 1.00 45.16 316 ILE A C 1
ATOM 2528 O O . ILE A 1 316 ? 22.071 13.213 -48.710 1.00 45.16 316 ILE A O 1
ATOM 2532 N N . GLY A 1 317 ? 21.532 15.387 -48.941 1.00 41.09 317 GLY A N 1
ATOM 2533 C CA . GLY A 1 317 ? 20.992 15.584 -47.592 1.00 41.09 317 GLY A CA 1
ATOM 2534 C C . GLY A 1 317 ? 22.027 15.707 -46.468 1.00 41.09 317 GLY A C 1
ATOM 2535 O O . GLY A 1 317 ? 21.678 15.460 -45.316 1.00 41.09 317 GLY A O 1
ATOM 2536 N N . LEU A 1 318 ? 23.276 16.072 -46.774 1.00 45.28 318 LEU A N 1
ATOM 2537 C CA . LEU A 1 318 ? 24.305 16.336 -45.762 1.00 45.28 318 LEU A CA 1
ATOM 2538 C C . LEU A 1 318 ? 24.129 17.736 -45.165 1.00 45.28 318 LEU A C 1
ATOM 2540 O O . LEU A 1 318 ? 23.877 18.709 -45.878 1.00 45.28 318 LEU A O 1
ATOM 2544 N N . SER A 1 319 ? 24.298 17.836 -43.848 1.00 40.19 319 SER A N 1
ATOM 2545 C CA . SER A 1 319 ? 24.210 19.092 -43.097 1.00 40.19 319 SER A CA 1
ATOM 2546 C C . SER A 1 319 ? 25.496 19.927 -43.132 1.00 40.19 319 SER A C 1
ATOM 2548 O O . SER A 1 319 ? 25.423 21.129 -42.882 1.00 40.19 319 SER A O 1
ATOM 2550 N N . ASP A 1 320 ? 26.654 19.332 -43.458 1.00 43.53 320 ASP A N 1
ATOM 2551 C CA . ASP A 1 320 ? 27.943 20.033 -43.554 1.00 43.53 320 ASP A CA 1
ATOM 2552 C C . ASP A 1 320 ? 28.864 19.433 -44.646 1.00 43.53 320 ASP A C 1
ATOM 2554 O O . ASP A 1 320 ? 28.919 18.227 -44.865 1.00 43.53 320 ASP A O 1
ATOM 2558 N N . VAL A 1 321 ? 29.617 20.287 -45.348 1.00 42.56 321 VAL A N 1
ATOM 2559 C CA . VAL A 1 321 ? 30.557 19.918 -46.431 1.00 42.56 321 VAL A CA 1
ATOM 2560 C C . VAL A 1 321 ? 31.878 19.370 -45.880 1.00 42.56 321 VAL A C 1
ATOM 2562 O O . VAL A 1 321 ? 32.646 18.743 -46.613 1.00 42.56 321 VAL A O 1
ATOM 2565 N N . SER A 1 322 ? 32.151 19.589 -44.591 1.00 46.47 322 SER A N 1
ATOM 2566 C CA . SER A 1 322 ? 33.310 19.032 -43.882 1.00 46.47 322 SER A CA 1
ATOM 2567 C C . SER A 1 322 ? 33.297 17.495 -43.807 1.00 46.47 322 SER A C 1
ATOM 2569 O O . SER A 1 322 ? 34.354 16.885 -43.663 1.00 46.47 322 SER A O 1
ATOM 2571 N N . GLU A 1 323 ? 32.135 16.865 -44.010 1.00 41.91 323 GLU A N 1
ATOM 2572 C CA . GLU A 1 323 ? 31.955 15.406 -44.073 1.00 41.91 323 GLU A CA 1
ATOM 2573 C C . GLU A 1 323 ? 32.461 14.782 -45.395 1.00 41.91 323 GLU A C 1
ATOM 2575 O O . GLU A 1 323 ? 32.459 13.559 -45.555 1.00 41.91 323 GLU A O 1
ATOM 2580 N N . MET A 1 324 ? 32.923 15.602 -46.351 1.00 38.72 324 MET A N 1
ATOM 2581 C CA . MET A 1 324 ? 33.466 15.158 -47.639 1.00 38.72 324 MET A CA 1
ATOM 2582 C C . MET A 1 324 ? 34.998 15.271 -47.696 1.00 38.72 324 MET A C 1
ATOM 2584 O O . MET A 1 324 ? 35.549 16.353 -47.918 1.00 38.72 324 MET A O 1
ATOM 2588 N N . ASP A 1 325 ? 35.702 14.137 -47.632 1.00 41.44 325 ASP A N 1
ATOM 2589 C CA . ASP A 1 325 ? 37.151 14.081 -47.873 1.00 41.44 325 ASP A CA 1
ATOM 2590 C C . ASP A 1 325 ? 37.444 13.791 -49.359 1.00 41.44 325 ASP A C 1
ATOM 2592 O O . ASP A 1 325 ? 37.590 12.651 -49.811 1.00 41.44 325 ASP A O 1
ATOM 2596 N N . GLY A 1 326 ? 37.414 14.842 -50.182 1.00 51.03 326 GLY A N 1
ATOM 2597 C CA . GLY A 1 326 ? 37.491 14.706 -51.640 1.00 51.03 326 GLY A CA 1
ATOM 2598 C C . GLY A 1 326 ? 36.109 14.607 -52.299 1.00 51.03 326 GLY A C 1
ATOM 2599 O O . GLY A 1 326 ? 35.266 15.476 -52.103 1.00 51.03 326 GLY A O 1
ATOM 2600 N N . TRP A 1 327 ? 35.902 13.574 -53.123 1.00 46.16 327 TRP A N 1
ATOM 2601 C CA . TRP A 1 327 ? 34.579 13.128 -53.606 1.00 46.16 327 TRP A CA 1
ATOM 2602 C C . TRP A 1 327 ? 34.104 11.870 -52.853 1.00 46.16 327 TRP A C 1
ATOM 2604 O O . TRP A 1 327 ? 33.320 11.085 -53.379 1.00 46.16 327 TRP A O 1
ATOM 2614 N N . LYS A 1 328 ? 34.633 11.637 -51.646 1.00 41.47 328 LYS A N 1
ATOM 2615 C CA . LYS A 1 328 ? 34.215 10.541 -50.770 1.00 41.47 328 LYS A CA 1
ATOM 2616 C C . LYS A 1 328 ? 33.066 11.012 -49.889 1.00 41.47 328 LYS A C 1
ATOM 2618 O O . LYS A 1 328 ? 33.129 12.113 -49.349 1.00 41.47 328 LYS A O 1
ATOM 2623 N N . VAL A 1 329 ? 32.055 10.166 -49.736 1.00 42.66 329 VAL A N 1
ATOM 2624 C CA . VAL A 1 329 ? 30.931 10.378 -48.816 1.00 42.66 329 VAL A CA 1
ATOM 2625 C C . VAL A 1 329 ? 30.830 9.142 -47.931 1.00 42.66 329 VAL A C 1
ATOM 2627 O O . VAL A 1 329 ? 30.804 8.021 -48.449 1.00 42.66 329 VAL A O 1
ATOM 2630 N N . VAL A 1 330 ? 30.818 9.351 -46.613 1.00 40.50 330 VAL A N 1
ATOM 2631 C CA . VAL A 1 330 ? 30.663 8.288 -45.614 1.00 40.50 330 VAL A CA 1
ATOM 2632 C C . VAL A 1 330 ? 29.285 8.424 -44.983 1.00 40.50 330 VAL A C 1
ATOM 2634 O O . VAL A 1 330 ? 29.032 9.357 -44.231 1.00 40.50 330 VAL A O 1
ATOM 2637 N N . LEU A 1 331 ? 28.389 7.490 -45.284 1.00 39.00 331 LEU A N 1
ATOM 2638 C CA . LEU A 1 331 ? 27.055 7.423 -44.684 1.00 39.00 331 LEU A CA 1
ATOM 2639 C C . LEU A 1 331 ? 26.957 6.103 -43.936 1.00 39.00 331 LEU A C 1
ATOM 2641 O O . LEU A 1 331 ? 27.146 5.063 -44.548 1.00 39.00 331 LEU A O 1
ATOM 2645 N N . GLY A 1 332 ? 26.700 6.125 -42.626 1.00 35.00 332 GLY A N 1
ATOM 2646 C CA . GLY A 1 332 ? 26.341 4.928 -41.848 1.00 35.00 332 GLY A CA 1
ATOM 2647 C C . GLY A 1 332 ? 27.256 3.702 -42.014 1.00 35.00 332 GLY A C 1
ATOM 2648 O O . GLY A 1 332 ? 26.747 2.586 -42.062 1.00 35.00 332 GLY A O 1
ATOM 2649 N N . GLY A 1 333 ? 28.577 3.889 -42.140 1.00 36.06 333 GLY A N 1
ATOM 2650 C CA . GLY A 1 333 ? 29.551 2.796 -42.307 1.00 36.06 333 GLY A CA 1
ATOM 2651 C C . GLY A 1 333 ? 29.845 2.370 -43.755 1.00 36.06 333 GLY A C 1
ATOM 2652 O O . GLY A 1 333 ? 30.597 1.420 -43.956 1.00 36.06 333 GLY A O 1
ATOM 2653 N N . TRP A 1 334 ? 29.306 3.070 -44.757 1.00 37.25 334 TRP A N 1
ATOM 2654 C CA . TRP A 1 334 ? 29.532 2.815 -46.185 1.00 37.25 334 TRP A CA 1
ATOM 2655 C C . TRP A 1 334 ? 30.497 3.852 -46.781 1.00 37.25 334 TRP A C 1
ATOM 2657 O O . TRP A 1 334 ? 30.365 5.040 -46.493 1.00 37.25 334 TRP A O 1
ATOM 2667 N N . VAL A 1 335 ? 31.446 3.430 -47.628 1.00 37.56 335 VAL A N 1
ATOM 2668 C CA . VAL A 1 335 ? 32.398 4.328 -48.317 1.00 37.56 335 VAL A CA 1
ATOM 2669 C C . VAL A 1 335 ? 32.165 4.275 -49.826 1.00 37.56 335 VAL A C 1
ATOM 2671 O O . VAL A 1 335 ? 32.476 3.273 -50.465 1.00 37.56 335 VAL A O 1
ATOM 2674 N N . CYS A 1 336 ? 31.659 5.360 -50.417 1.00 39.84 336 CYS A N 1
ATOM 2675 C CA . CYS A 1 336 ? 31.559 5.492 -51.874 1.00 39.84 336 CYS A CA 1
ATOM 2676 C C . CYS A 1 336 ? 32.785 6.215 -52.455 1.00 39.84 336 CYS A C 1
ATOM 2678 O O . CYS A 1 336 ? 33.204 7.257 -51.948 1.00 39.84 336 CYS A O 1
ATOM 2680 N N . PHE A 1 337 ? 33.337 5.681 -53.550 1.00 36.69 337 PHE A N 1
ATOM 2681 C CA . PHE A 1 337 ? 34.421 6.299 -54.317 1.00 36.69 337 PHE A CA 1
ATOM 2682 C C . PHE A 1 337 ? 33.900 6.816 -55.663 1.00 36.69 337 PHE A C 1
ATOM 2684 O O . PHE A 1 337 ? 33.253 6.078 -56.398 1.00 36.69 337 PHE A O 1
ATOM 2691 N N . CYS A 1 338 ? 34.263 8.046 -56.026 1.00 36.94 338 CYS A N 1
ATOM 2692 C CA . CYS A 1 338 ? 34.228 8.512 -57.413 1.00 36.94 338 CYS A CA 1
ATOM 2693 C C . CYS A 1 338 ? 35.656 8.473 -57.969 1.00 36.94 338 CYS A C 1
ATOM 2695 O O . CYS A 1 338 ? 36.464 9.349 -57.656 1.00 36.94 338 CYS A O 1
ATOM 2697 N N . VAL A 1 339 ? 35.985 7.459 -58.773 1.00 33.62 339 VAL A N 1
ATOM 2698 C CA . VAL A 1 339 ? 37.258 7.408 -59.509 1.00 33.62 339 VAL A CA 1
ATOM 2699 C C . VAL A 1 339 ? 37.021 8.019 -60.887 1.00 33.62 339 VAL A C 1
ATOM 2701 O O . VAL A 1 339 ? 36.315 7.450 -61.712 1.00 33.62 339 VAL A O 1
ATOM 2704 N N . GLY A 1 340 ? 37.561 9.212 -61.125 1.00 31.03 340 GLY A N 1
ATOM 2705 C CA . GLY A 1 340 ? 37.485 9.852 -62.435 1.00 31.03 340 GLY A CA 1
ATOM 2706 C C . GLY A 1 340 ? 38.449 9.202 -63.425 1.00 31.03 340 GLY A C 1
ATOM 2707 O O . GLY A 1 340 ? 39.625 9.031 -63.110 1.00 31.03 340 GLY A O 1
ATOM 2708 N N . VAL A 1 341 ? 37.975 8.916 -64.639 1.00 28.67 341 VAL A N 1
ATOM 2709 C CA . VAL A 1 341 ? 38.840 8.684 -65.803 1.00 28.67 341 VAL A CA 1
ATOM 2710 C C . VAL A 1 341 ? 38.418 9.650 -66.903 1.00 28.67 341 VAL A C 1
ATOM 2712 O O . VAL A 1 341 ? 37.251 9.711 -67.281 1.00 28.67 341 VAL A O 1
ATOM 2715 N N . SER A 1 342 ? 39.379 10.441 -67.375 1.00 33.31 342 SER A N 1
ATOM 2716 C CA . SER A 1 342 ? 39.211 11.364 -68.493 1.00 33.31 342 SER A CA 1
ATOM 2717 C C . SER A 1 342 ? 39.494 10.616 -69.794 1.00 33.31 342 SER A C 1
ATOM 2719 O O . SER A 1 342 ? 40.583 10.073 -69.966 1.00 33.31 342 SER A O 1
ATOM 2721 N N . GLY A 1 343 ? 38.522 10.591 -70.701 1.00 29.00 343 GLY A N 1
ATOM 2722 C CA . GLY A 1 343 ? 38.680 10.086 -72.060 1.00 29.00 343 GLY A CA 1
ATOM 2723 C C . GLY A 1 343 ? 37.616 10.703 -72.958 1.00 29.00 34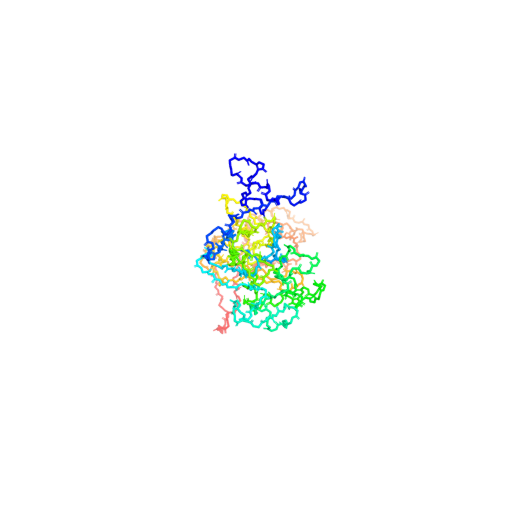3 GLY A C 1
ATOM 2724 O O . GLY A 1 343 ? 36.428 10.463 -72.766 1.00 29.00 343 GLY A O 1
ATOM 2725 N N . VAL A 1 344 ? 38.040 11.532 -73.912 1.00 31.48 344 VAL A N 1
ATOM 2726 C CA . VAL A 1 344 ? 37.159 12.154 -74.906 1.00 31.48 344 VAL A CA 1
ATOM 2727 C C . VAL A 1 344 ? 37.189 11.291 -76.161 1.00 31.48 344 VAL A C 1
ATOM 2729 O O . VAL A 1 344 ? 38.222 11.196 -76.818 1.00 31.48 344 VAL A O 1
ATOM 2732 N N . LEU A 1 345 ? 36.055 10.697 -76.523 1.00 30.31 345 LEU A N 1
ATOM 2733 C CA . LEU A 1 345 ? 35.817 10.204 -77.877 1.00 30.31 345 LEU A CA 1
ATOM 2734 C C . LEU A 1 345 ? 34.483 10.766 -78.370 1.00 30.31 345 LEU A C 1
ATOM 2736 O O . LEU A 1 345 ? 33.452 10.581 -77.735 1.00 30.31 345 LEU A O 1
ATOM 2740 N N . HIS A 1 346 ? 34.532 11.466 -79.506 1.00 30.17 346 HIS A N 1
ATOM 2741 C CA . HIS A 1 346 ? 33.371 11.975 -80.246 1.00 30.17 346 HIS A CA 1
ATOM 2742 C C . HIS A 1 346 ? 32.410 12.878 -79.448 1.00 30.17 346 HIS A C 1
ATOM 2744 O O . HIS A 1 346 ? 31.198 12.710 -79.494 1.00 30.17 346 HIS A O 1
ATOM 2750 N N . GLY A 1 347 ? 32.940 13.880 -78.739 1.00 35.00 347 GLY A N 1
ATOM 2751 C CA . GLY A 1 347 ? 32.141 15.039 -78.308 1.00 35.00 347 GLY A CA 1
ATOM 2752 C C . GLY A 1 347 ? 31.074 14.798 -77.228 1.00 35.00 347 GLY A C 1
ATOM 2753 O O . GLY A 1 347 ? 30.415 15.755 -76.833 1.00 35.00 347 GLY A O 1
ATOM 2754 N N . SER A 1 348 ? 30.928 13.582 -76.692 1.00 29.00 348 SER A N 1
ATOM 2755 C CA . SER A 1 348 ? 30.106 13.299 -75.506 1.00 29.00 348 SER A CA 1
ATOM 2756 C C . SER A 1 348 ? 30.973 12.879 -74.319 1.00 29.00 348 SER A C 1
ATOM 2758 O O . SER A 1 348 ? 31.765 11.941 -74.397 1.00 29.00 348 SER A O 1
ATOM 2760 N N . LEU A 1 349 ? 30.805 13.575 -73.191 1.00 32.41 349 LEU A N 1
ATOM 2761 C CA . LEU A 1 349 ? 31.427 13.221 -71.917 1.00 32.41 349 LEU A CA 1
ATOM 2762 C C . LEU A 1 349 ? 30.693 12.006 -71.331 1.00 32.41 349 LEU A C 1
ATOM 2764 O O . LEU A 1 349 ? 29.553 12.125 -70.891 1.00 32.41 349 LEU A O 1
ATOM 2768 N N . THR A 1 350 ? 31.338 10.840 -71.313 1.00 32.34 350 THR A N 1
ATOM 2769 C CA . THR A 1 350 ? 30.786 9.641 -70.665 1.00 32.34 350 THR A CA 1
ATOM 2770 C C . THR A 1 350 ? 31.430 9.487 -69.291 1.00 32.34 350 THR A C 1
ATOM 2772 O O . THR A 1 350 ? 32.630 9.246 -69.193 1.00 32.34 350 THR A O 1
ATOM 2775 N N . VAL A 1 351 ? 30.649 9.649 -68.219 1.00 34.16 351 VAL A N 1
ATOM 2776 C CA . VAL A 1 351 ? 31.118 9.456 -66.838 1.00 34.16 351 VAL A CA 1
ATOM 2777 C C . VAL A 1 351 ? 30.794 8.026 -66.407 1.00 34.16 351 VAL A C 1
ATOM 2779 O O . VAL A 1 351 ? 29.629 7.687 -66.201 1.00 34.16 351 VAL A O 1
ATOM 2782 N N . LEU A 1 352 ? 31.818 7.181 -66.264 1.00 33.62 352 LEU A N 1
ATOM 2783 C CA . LEU A 1 352 ? 31.682 5.879 -65.610 1.00 33.62 352 LEU A CA 1
ATOM 2784 C C . LEU A 1 352 ? 31.755 6.070 -64.089 1.00 33.62 352 LEU A C 1
ATOM 2786 O O . LEU A 1 352 ? 32.772 6.505 -63.558 1.00 33.62 352 LEU A O 1
ATOM 2790 N N . LEU A 1 353 ? 30.668 5.743 -63.392 1.00 35.38 353 LEU A N 1
ATOM 2791 C CA . LEU A 1 353 ? 30.622 5.665 -61.932 1.00 35.38 353 LEU A CA 1
ATOM 2792 C C . LEU A 1 353 ? 30.815 4.203 -61.525 1.00 35.38 353 LEU A C 1
ATOM 2794 O O . LEU A 1 353 ? 29.924 3.387 -61.742 1.00 35.38 353 LEU A O 1
ATOM 2798 N N . THR A 1 354 ? 31.958 3.870 -60.929 1.00 36.41 354 THR A N 1
ATOM 2799 C CA . THR A 1 354 ? 32.186 2.561 -60.298 1.00 36.41 354 THR A CA 1
ATOM 2800 C C . THR A 1 354 ? 32.111 2.711 -58.782 1.00 36.41 354 THR A C 1
ATOM 2802 O O . THR A 1 354 ? 32.939 3.407 -58.197 1.00 36.41 354 THR A O 1
ATOM 2805 N N . GLY A 1 355 ? 31.136 2.062 -58.144 1.00 36.97 355 GLY A N 1
ATOM 2806 C CA . GLY A 1 355 ? 31.043 1.973 -56.685 1.00 36.97 355 GLY A CA 1
ATOM 2807 C C . GLY A 1 355 ? 31.761 0.728 -56.159 1.00 36.97 355 GLY A C 1
ATOM 2808 O O . GLY A 1 355 ? 31.762 -0.313 -56.813 1.00 36.97 355 GLY A O 1
ATOM 2809 N N . HIS A 1 356 ? 32.377 0.813 -54.981 1.00 35.59 356 HIS A N 1
ATOM 2810 C CA . HIS A 1 356 ? 32.915 -0.351 -54.271 1.00 35.59 356 HIS A CA 1
ATOM 2811 C C . HIS A 1 356 ? 32.234 -0.488 -52.913 1.00 35.59 356 HIS A C 1
ATOM 2813 O O . HIS A 1 356 ? 32.044 0.501 -52.210 1.00 35.59 356 HIS A O 1
ATOM 2819 N N . LEU A 1 357 ? 31.873 -1.722 -52.562 1.00 33.94 357 LEU A N 1
ATOM 2820 C CA . LEU A 1 357 ? 31.404 -2.091 -51.233 1.00 33.94 357 LEU A CA 1
ATOM 2821 C C . LEU A 1 357 ? 32.631 -2.488 -50.404 1.00 33.94 357 LEU A C 1
ATOM 2823 O O . LEU A 1 357 ? 33.351 -3.404 -50.793 1.00 33.94 357 LEU A O 1
ATOM 2827 N N . ILE A 1 358 ? 32.878 -1.825 -49.276 1.00 34.50 358 ILE A N 1
ATOM 2828 C CA . ILE A 1 358 ? 33.881 -2.273 -48.302 1.00 34.50 358 ILE A CA 1
ATOM 2829 C C . ILE A 1 358 ? 33.131 -2.557 -47.003 1.00 34.50 358 ILE A C 1
ATOM 2831 O O . ILE A 1 358 ? 32.664 -1.631 -46.347 1.00 34.50 358 ILE A O 1
ATOM 2835 N N . LEU A 1 359 ? 32.974 -3.838 -46.664 1.00 33.78 359 LEU A N 1
ATOM 2836 C CA . LEU A 1 359 ? 32.418 -4.270 -45.379 1.00 33.78 359 LEU A CA 1
ATOM 2837 C C . LEU A 1 359 ? 33.541 -4.336 -44.326 1.00 33.78 359 LEU A C 1
ATOM 2839 O O . LEU A 1 359 ? 34.671 -4.691 -44.675 1.00 33.78 359 LEU A O 1
ATOM 2843 N N . PRO A 1 360 ? 33.269 -4.026 -43.045 1.00 29.09 360 PRO A N 1
ATOM 2844 C CA . PRO A 1 360 ? 34.256 -4.199 -41.983 1.00 29.09 360 PRO A CA 1
ATOM 2845 C C . PRO A 1 360 ? 34.581 -5.694 -41.782 1.00 29.09 360 PRO A C 1
ATOM 2847 O O . PRO A 1 360 ? 33.709 -6.544 -41.992 1.00 29.09 360 PRO A O 1
ATOM 2850 N N . PRO A 1 361 ? 35.818 -6.046 -41.384 1.00 28.91 361 PRO A N 1
ATOM 2851 C CA . PRO A 1 361 ? 36.226 -7.440 -41.277 1.00 28.91 361 PRO A CA 1
ATOM 2852 C C . PRO A 1 361 ? 35.492 -8.145 -40.129 1.00 28.91 361 PRO A C 1
ATOM 2854 O O . PRO A 1 361 ? 35.447 -7.665 -38.998 1.00 28.91 361 PRO A O 1
ATOM 2857 N N . SER A 1 362 ? 34.942 -9.321 -40.432 1.00 35.12 362 SER A N 1
ATOM 2858 C CA . SER A 1 362 ? 34.554 -10.330 -39.442 1.00 35.12 362 SER A CA 1
ATOM 2859 C C . SER A 1 362 ? 35.810 -10.853 -38.722 1.00 35.12 362 SER A C 1
ATOM 2861 O O . SER A 1 362 ? 36.839 -11.028 -39.382 1.00 35.12 362 SER A O 1
ATOM 2863 N N . PRO A 1 363 ? 35.757 -11.176 -37.412 1.00 34.22 363 PRO A N 1
ATOM 2864 C CA . PRO A 1 363 ? 36.918 -11.642 -36.646 1.00 34.22 363 PRO A CA 1
ATOM 2865 C C . PRO A 1 363 ? 37.468 -13.020 -37.078 1.00 34.22 363 PRO A C 1
ATOM 2867 O O . PRO A 1 363 ? 38.412 -13.511 -36.466 1.00 34.22 363 PRO A O 1
ATOM 2870 N N . HIS A 1 364 ? 36.930 -13.638 -38.137 1.00 36.47 364 HIS A N 1
ATOM 2871 C CA . HIS A 1 364 ? 37.370 -14.944 -38.646 1.00 36.47 364 HIS A CA 1
ATOM 2872 C C . HIS A 1 364 ? 37.750 -14.986 -40.141 1.00 36.47 364 HIS A C 1
ATOM 2874 O O . HIS A 1 364 ? 37.910 -16.076 -40.682 1.00 36.47 364 HIS A O 1
ATOM 2880 N N . ALA A 1 365 ? 37.933 -13.850 -40.827 1.00 36.03 365 ALA A N 1
ATOM 2881 C CA . ALA A 1 365 ? 38.289 -13.844 -42.253 1.00 36.03 365 ALA A CA 1
ATOM 2882 C C . ALA A 1 365 ? 39.707 -13.303 -42.514 1.00 36.03 365 ALA A C 1
ATOM 2884 O O . ALA A 1 365 ? 39.986 -12.119 -42.342 1.00 36.03 365 ALA A O 1
ATOM 2885 N N . SER A 1 366 ? 40.602 -14.169 -42.991 1.00 31.67 366 SER A N 1
ATOM 2886 C CA . SER A 1 366 ? 41.974 -13.853 -43.405 1.00 31.67 366 SER A CA 1
ATOM 2887 C C . SER A 1 366 ? 42.047 -13.379 -44.866 1.00 31.67 366 SER A C 1
ATOM 2889 O O . SER A 1 366 ? 42.738 -13.988 -45.673 1.00 31.67 366 SER A O 1
ATOM 2891 N N . SER A 1 367 ? 41.291 -12.335 -45.231 1.00 28.59 367 SER A N 1
ATOM 2892 C CA . SER A 1 367 ? 41.485 -11.425 -46.393 1.00 28.59 367 SER A CA 1
ATOM 2893 C C . SER A 1 367 ? 40.168 -10.715 -46.770 1.00 28.59 367 SER A C 1
ATOM 2895 O O . SER A 1 367 ? 39.096 -11.303 -46.623 1.00 28.59 367 SER A O 1
ATOM 2897 N N . PRO A 1 368 ? 40.205 -9.455 -47.254 1.00 29.59 368 PRO A N 1
ATOM 2898 C CA . PRO A 1 368 ? 39.006 -8.754 -47.711 1.00 29.59 368 PRO A CA 1
ATOM 2899 C C . PRO A 1 368 ? 38.542 -9.290 -49.075 1.00 29.59 368 PRO A C 1
ATOM 2901 O O . PRO A 1 368 ? 39.317 -9.331 -50.031 1.00 29.59 368 PRO A O 1
ATOM 2904 N N . SER A 1 369 ? 37.268 -9.673 -49.185 1.00 28.44 369 SER A N 1
ATOM 2905 C CA . SER A 1 369 ? 36.636 -10.023 -50.460 1.00 28.44 369 SER A CA 1
ATOM 2906 C C . SER A 1 369 ? 36.181 -8.759 -51.198 1.00 28.44 369 SER A C 1
ATOM 2908 O O . SER A 1 369 ? 35.459 -7.924 -50.658 1.00 28.44 369 SER A O 1
ATOM 2910 N N . ILE A 1 370 ? 36.613 -8.611 -52.453 1.00 29.64 370 ILE A N 1
ATOM 2911 C CA . ILE A 1 370 ? 36.192 -7.531 -53.354 1.00 29.64 370 ILE A CA 1
ATOM 2912 C C . ILE A 1 370 ? 35.150 -8.111 -54.313 1.00 29.64 370 ILE A C 1
ATOM 2914 O O . ILE A 1 370 ? 35.496 -8.885 -55.203 1.00 29.64 370 ILE A O 1
ATOM 2918 N N . SER A 1 371 ? 33.879 -7.739 -54.163 1.00 28.25 371 SER A N 1
ATOM 2919 C CA . SER A 1 371 ? 32.845 -8.011 -55.170 1.00 28.25 371 SER A CA 1
ATOM 2920 C C . SER A 1 371 ? 32.679 -6.793 -56.081 1.00 28.25 371 SER A C 1
ATOM 2922 O O . SER A 1 371 ? 32.351 -5.704 -55.606 1.00 28.25 371 SER A O 1
ATOM 2924 N N . ARG A 1 372 ? 32.913 -6.970 -57.388 1.00 24.36 372 ARG A N 1
ATOM 2925 C CA . ARG A 1 372 ? 32.577 -5.974 -58.419 1.00 24.36 372 ARG A CA 1
ATOM 2926 C C . ARG A 1 372 ? 31.077 -6.051 -58.723 1.00 24.36 372 ARG A C 1
ATOM 2928 O O . ARG A 1 372 ? 30.590 -7.149 -58.979 1.00 24.36 372 ARG A O 1
ATOM 2935 N N . CYS A 1 373 ? 30.396 -4.907 -58.726 1.00 27.52 373 CYS A N 1
ATOM 2936 C CA . CYS A 1 373 ? 29.106 -4.726 -59.395 1.00 27.52 373 CYS A CA 1
ATOM 2937 C C . CYS A 1 373 ? 29.326 -3.954 -60.692 1.00 27.52 373 CYS A C 1
ATOM 2939 O O . CYS A 1 373 ? 30.109 -2.973 -60.648 1.00 27.52 373 CYS A O 1
#

Organism: Myotis brandtii (NCBI:txid109478)

Foldseek 3Di:
DPPQAADCVDPVRHQDPVLQADDPDDVVFHKHWDAFPLVPPPWPKDKDKDAQQAKWFFDFKKKWFWPAFDFQWKWKWFDPPRPPDIDTLEIEHCDCCVHPVFDADDLVPDALVCLLPHHYHNPQRDCPDPSRGMDIDGPVSSLCNQCNPVNPNVVRSLVCCQVPVSVRVSRMGRMMMMIRGGFRCVDPDHDSVPRNSGITMTRYIDTHTGGQQLLQAPDWDCDPNHTAGPGHLQADDRNSQGHHPQLVCDGDDGWGCPPPPPGGRSGRHGHPVVVVPDPPDPPVVLVVVQVVVLVVPDDDDPPNPVVSLVSSCVSVPHPDSVCDPDPWHDDPNFTFDQDDDDDDDDPDDDRDGWGWGFDDDDPPDPDTDTDGD

Radius of gyration: 35.07 Å; chains: 1; bounding box: 73×45×110 Å

pLDDT: mean 78.37, std 25.41, range [24.36, 98.88]

Secondary structure (DSSP, 8-state):
-------TTSTTT---GGGGSS-TT-SSPP-EEPPPSTTTTS---EEEEEEEEEEEEE-S-EEEEESSPPPSEEEEEEESSTTSS-EEEEEEESSHHHHHS--B--GGG--TTTTT---EE-TTT-TTSTTTTEEEE-HHHHHHHHHTTTT--HHHHHHHHHH-HHHHHHTEEEEEEEEEEE----SSS--GGGGGG---EEEEEE--EEE--TTS-S-EEEETTEEEE---TTEESTTS-EEPTT--SS-----B-PSTTT-B--PPPPPHHHHTTS-S---HHHHHHHHHHHHSS-S--TTHHHHHHHHHHHHTT-S-GGG-SSS-EEETTEEE--------BTTB----------PPPPTT-SS------

InterPro domains:
  IPR002049 Laminin-type EGF domain [SM00180] (211-268)
  IPR002049 Laminin-type EGF domain [cd00055] (210-256)
  IPR008211 Laminin, N-terminal [PF00055] (2-209)
  IPR008211 Laminin, N-terminal [PS51117] (1-210)
  IPR008211 Laminin, N-terminal [SM00136] (3-209)
  IPR050440 Laminin/Netrin Extracellular Matrix [PTHR10574] (2-270)
  IPR056863 Laminin/attractin/netrin-like, EGF domain [PF24973] (211-254)